Protein AF-A0A1Y2EL55-F1 (afdb_monomer)

pLDDT: mean 76.6, std 13.38, range [41.5, 90.12]

Radius of gyration: 23.43 Å; Cα contacts (8 Å, |Δi|>4): 248; chains: 1; bounding box: 43×70×85 Å

Organism: NCBI:txid1754190

Foldseek 3Di:
DDPPPPPPDDDDPDPDPLADPLLLVLLVVVVVDVVSCCVLPVPPPDDLQVNLSSLSNVLLNCLVVVPVVSNVVSLVVLLVSDALVCLQVLLVVLPDPCQCVRNPPSSVVSVVSSLLCLQPVLQVVLCVVVVHRCLVDCVDPSVVSNLVSLLSGDPVSSQDNLLAPSRDDPDLVSSQVSVQVSLVVNCVVPPCQPFARKDKDQQPPDDPGGRIGIDGDDHDPDPDDPPPPPDDDDDD

Secondary structure (DSSP, 8-state):
----------------TT--HHHHHHHHHHHH-THHHHHHH--TTS-HHHHHHHHHHHHHHHHHTT-HHHHHHHHHHHHHH--TTTHHHHHHHHTSTTHHHHSHHHHHHHHHHHHHIIIIIHHHHHHHHHTS-TTT-TTSHHHHHHHHHHHHS-HHHHHHHHT-TTS--S-HHHHHHHHHHHHHHHHHHS-HHHH--EEEEE-TTT-SS-SEEEEEPPPPP-S-------------

Nearest PDB structures (foldseek):
  4eba-assembly1_A  TM=3.134E-01  e=3.129E+00  Kluyveromyces lactis NRRL Y-1140
  3q0n-assembly1_A  TM=3.126E-01  e=7.502E+00  Homo sapiens
  8k8t-assembly1_C  TM=1.745E-01  e=2.576E+00  Homo sapiens

Structure (mmCIF, N/CA/C/O backbone):
data_AF-A0A1Y2EL55-F1
#
_entry.id   AF-A0A1Y2EL55-F1
#
loop_
_atom_site.group_PDB
_atom_site.id
_atom_site.type_symbol
_atom_site.label_atom_id
_atom_site.label_alt_id
_atom_site.label_comp_id
_atom_site.label_asym_id
_atom_site.label_entity_id
_atom_site.label_seq_id
_atom_site.pdbx_PDB_ins_code
_atom_site.Cartn_x
_atom_site.Cartn_y
_atom_site.Cartn_z
_atom_site.occupancy
_atom_site.B_iso_or_equiv
_atom_site.auth_seq_id
_atom_site.auth_comp_id
_atom_site.auth_asym_id
_atom_site.auth_atom_id
_atom_site.pdbx_PDB_model_num
ATOM 1 N N . MET A 1 1 ? 15.799 -4.228 -54.947 1.00 41.50 1 MET A N 1
ATOM 2 C CA . MET A 1 1 ? 16.533 -5.151 -54.055 1.00 41.50 1 MET A CA 1
ATOM 3 C C . MET A 1 1 ? 15.992 -4.922 -52.646 1.00 41.50 1 MET A C 1
ATOM 5 O O . MET A 1 1 ? 16.334 -3.924 -52.032 1.00 41.50 1 MET A O 1
ATOM 9 N N . ASN A 1 2 ? 15.028 -5.734 -52.197 1.00 45.91 2 ASN A N 1
ATOM 10 C CA . ASN A 1 2 ? 14.411 -5.578 -50.874 1.00 45.91 2 ASN A CA 1
ATOM 11 C C . ASN A 1 2 ? 15.340 -6.197 -49.827 1.00 45.91 2 ASN A C 1
ATOM 13 O O . ASN A 1 2 ? 15.325 -7.412 -49.637 1.00 45.91 2 ASN A O 1
ATOM 17 N N . LEU A 1 3 ? 16.163 -5.370 -49.180 1.00 50.59 3 LEU A N 1
ATOM 18 C CA . LEU A 1 3 ? 16.909 -5.758 -47.986 1.00 50.59 3 LEU A CA 1
ATOM 19 C C . LEU A 1 3 ? 15.898 -5.996 -46.857 1.00 50.59 3 LEU A C 1
ATOM 21 O O . LEU A 1 3 ? 15.548 -5.089 -46.107 1.00 50.59 3 LEU A O 1
ATOM 25 N N . ARG A 1 4 ? 15.373 -7.222 -46.765 1.00 55.72 4 ARG A N 1
ATOM 26 C CA . ARG A 1 4 ? 14.710 -7.700 -45.551 1.00 55.72 4 ARG A CA 1
ATOM 27 C C . ARG A 1 4 ? 15.809 -7.893 -44.513 1.00 55.72 4 ARG A C 1
ATOM 29 O O . ARG A 1 4 ? 16.436 -8.947 -44.471 1.00 55.72 4 ARG A O 1
ATOM 36 N N . TYR A 1 5 ? 16.088 -6.851 -43.737 1.00 63.75 5 TYR A N 1
ATOM 37 C CA . TYR A 1 5 ? 16.885 -6.999 -42.526 1.00 63.75 5 TYR A CA 1
ATOM 38 C C . TYR A 1 5 ? 16.212 -8.070 -41.655 1.00 63.75 5 TYR A C 1
ATOM 40 O O . TYR A 1 5 ? 14.984 -8.028 -41.511 1.00 63.75 5 TYR A O 1
ATOM 48 N N . PRO A 1 6 ? 16.955 -9.056 -41.125 1.00 63.12 6 PRO A N 1
ATOM 49 C CA . PRO A 1 6 ? 16.377 -9.993 -40.177 1.00 63.12 6 PRO A CA 1
ATOM 50 C C . PRO A 1 6 ? 15.871 -9.183 -38.984 1.00 63.12 6 PRO A C 1
ATOM 52 O O . PRO A 1 6 ? 16.608 -8.368 -38.425 1.00 63.12 6 PRO A O 1
ATOM 55 N N . VAL A 1 7 ? 14.598 -9.365 -38.636 1.00 67.25 7 VAL A N 1
ATOM 56 C CA . VAL A 1 7 ? 14.050 -8.803 -37.403 1.00 67.25 7 VAL A CA 1
ATOM 57 C C . VAL A 1 7 ? 14.831 -9.461 -36.268 1.00 67.25 7 VAL A C 1
ATOM 59 O O . VAL A 1 7 ? 14.785 -10.677 -36.097 1.00 67.25 7 VAL A O 1
ATOM 62 N N . LEU A 1 8 ? 15.656 -8.673 -35.579 1.00 70.69 8 LEU A N 1
ATOM 63 C CA . LEU A 1 8 ? 16.388 -9.128 -34.404 1.00 70.69 8 LEU A CA 1
ATOM 64 C C . LEU A 1 8 ? 15.397 -9.219 -33.247 1.00 70.69 8 LEU A C 1
ATOM 66 O O . LEU A 1 8 ? 15.130 -8.230 -32.567 1.00 70.69 8 LEU A O 1
ATOM 70 N N . ASP A 1 9 ? 14.854 -10.413 -33.046 1.00 73.31 9 ASP A N 1
ATOM 71 C CA . ASP A 1 9 ? 14.008 -10.707 -31.899 1.00 73.31 9 ASP A CA 1
ATOM 72 C C . ASP A 1 9 ? 14.892 -10.979 -30.678 1.00 73.31 9 ASP A C 1
ATOM 74 O O . ASP A 1 9 ? 15.641 -11.956 -30.622 1.00 73.31 9 ASP A O 1
ATOM 78 N N . ILE A 1 10 ? 14.818 -10.092 -29.685 1.00 73.75 10 ILE A N 1
ATOM 79 C CA . ILE A 1 10 ? 15.479 -10.268 -28.390 1.00 73.75 10 ILE A CA 1
ATOM 80 C C . ILE A 1 10 ? 14.428 -10.765 -27.403 1.00 73.75 10 ILE A C 1
ATOM 82 O O . ILE A 1 10 ? 13.525 -10.027 -27.012 1.00 73.75 10 ILE A O 1
ATOM 86 N N . VAL A 1 11 ? 14.553 -12.022 -26.981 1.00 74.75 11 VAL A N 1
ATOM 87 C CA . VAL A 1 11 ? 13.684 -12.605 -25.954 1.00 74.75 11 VAL A CA 1
ATOM 88 C C . VAL A 1 11 ? 14.308 -12.356 -24.585 1.00 74.75 11 VAL A C 1
ATOM 90 O O . VAL A 1 11 ? 15.359 -12.904 -24.259 1.00 74.75 11 VAL A O 1
ATOM 93 N N . LEU A 1 12 ? 13.654 -11.521 -23.778 1.00 71.00 12 LEU A N 1
ATOM 94 C CA . LEU A 1 12 ? 14.054 -11.264 -22.396 1.00 71.00 12 LEU A CA 1
ATOM 95 C C . LEU A 1 12 ? 13.307 -12.224 -21.456 1.00 71.00 12 LEU A C 1
ATOM 97 O O . LEU A 1 12 ? 12.074 -12.213 -21.448 1.00 71.00 12 LEU A O 1
ATOM 101 N N . PRO A 1 13 ? 14.006 -13.035 -20.640 1.00 71.19 13 PRO A N 1
ATOM 102 C CA . PRO A 1 13 ? 13.365 -13.858 -19.622 1.00 71.19 13 PRO A CA 1
ATOM 103 C C . PRO A 1 13 ? 12.904 -12.968 -18.460 1.00 71.19 13 PRO A C 1
ATOM 105 O O . PRO A 1 13 ? 13.653 -12.673 -17.528 1.00 71.19 13 PRO A O 1
ATOM 108 N N . ILE A 1 14 ? 11.660 -12.503 -18.541 1.00 74.38 14 ILE A N 1
ATOM 109 C CA . ILE A 1 14 ? 11.037 -11.656 -17.525 1.00 74.38 14 ILE A CA 1
ATOM 110 C C . ILE A 1 14 ? 10.376 -12.556 -16.476 1.00 74.38 14 ILE A C 1
ATOM 112 O O . ILE A 1 14 ? 9.344 -13.169 -16.727 1.00 74.38 14 ILE A O 1
ATOM 116 N N . ASN A 1 15 ? 10.970 -12.617 -15.282 1.00 70.56 15 ASN A N 1
ATOM 117 C CA . ASN A 1 15 ? 10.443 -13.386 -14.143 1.00 70.56 15 ASN A CA 1
ATOM 118 C C . ASN A 1 15 ? 9.547 -12.552 -13.207 1.00 70.56 15 ASN A C 1
ATOM 120 O O . ASN A 1 15 ? 9.029 -13.065 -12.210 1.00 70.56 15 ASN A O 1
ATOM 124 N N . ASP A 1 16 ? 9.415 -11.253 -13.475 1.00 75.88 16 ASP A N 1
ATOM 125 C CA . ASP A 1 16 ? 8.682 -10.318 -12.630 1.00 75.88 16 ASP A CA 1
ATOM 126 C C . ASP A 1 16 ? 7.377 -9.886 -13.300 1.00 75.88 16 ASP A C 1
ATOM 128 O O . ASP A 1 16 ? 7.378 -9.331 -14.397 1.00 75.88 16 ASP A O 1
ATOM 132 N N . MET A 1 17 ? 6.260 -10.126 -12.611 1.00 76.75 17 MET A N 1
ATOM 133 C CA . MET A 1 17 ? 4.912 -9.802 -13.082 1.00 76.75 17 MET A CA 1
ATOM 134 C C . MET A 1 17 ? 4.703 -8.291 -13.245 1.00 76.75 17 MET A C 1
ATOM 136 O O . MET A 1 17 ? 3.834 -7.866 -14.001 1.00 76.75 17 MET A O 1
ATOM 140 N N . ASN A 1 18 ? 5.497 -7.471 -12.552 1.00 80.56 18 ASN A N 1
ATOM 141 C CA . ASN A 1 18 ? 5.356 -6.018 -12.604 1.00 80.56 18 ASN A CA 1
ATOM 142 C C . ASN A 1 18 ? 6.064 -5.391 -13.817 1.00 80.56 18 ASN A C 1
ATOM 144 O O . ASN A 1 18 ? 5.835 -4.218 -14.119 1.00 80.56 18 ASN A O 1
ATOM 148 N N . ILE A 1 19 ? 6.916 -6.131 -14.532 1.00 83.56 19 ILE A N 1
ATOM 149 C CA . ILE A 1 19 ? 7.599 -5.608 -15.720 1.00 83.56 19 ILE A CA 1
ATOM 150 C C . ILE A 1 19 ? 6.611 -5.610 -16.889 1.00 83.56 19 ILE A C 1
ATOM 152 O O . ILE A 1 19 ? 6.157 -6.653 -17.350 1.00 83.56 19 ILE A O 1
ATOM 156 N N . THR A 1 20 ? 6.287 -4.418 -17.384 1.00 85.50 20 THR A N 1
ATOM 157 C CA . THR A 1 20 ? 5.402 -4.222 -18.535 1.00 85.50 20 THR A CA 1
ATOM 158 C C . THR A 1 20 ? 6.195 -3.660 -19.705 1.00 85.50 20 THR A C 1
ATOM 160 O O . THR A 1 20 ? 7.205 -2.982 -19.514 1.00 85.50 20 THR A O 1
ATOM 163 N N . ALA A 1 21 ? 5.704 -3.873 -20.928 1.00 82.88 21 ALA A N 1
ATOM 164 C CA . ALA A 1 21 ? 6.324 -3.311 -22.128 1.00 82.88 21 ALA A CA 1
ATOM 165 C C . ALA A 1 21 ? 6.460 -1.779 -22.045 1.00 82.88 21 ALA A C 1
ATOM 167 O O . ALA A 1 21 ? 7.487 -1.226 -22.435 1.00 82.88 21 ALA A O 1
ATOM 168 N N . LYS A 1 22 ? 5.462 -1.092 -21.467 1.00 82.88 22 LYS A N 1
ATOM 169 C CA . LYS A 1 22 ? 5.493 0.365 -21.288 1.00 82.88 22 LYS A CA 1
ATOM 170 C C . LYS A 1 22 ? 6.583 0.781 -20.296 1.00 82.88 22 LYS A C 1
ATOM 172 O O . LYS A 1 22 ? 7.404 1.629 -20.636 1.00 82.88 22 LYS A O 1
ATOM 177 N N . GLY A 1 23 ? 6.649 0.147 -19.123 1.00 82.25 23 GLY A N 1
ATOM 178 C CA . GLY A 1 23 ? 7.695 0.412 -18.126 1.00 82.25 23 GLY A CA 1
ATOM 179 C C . GLY A 1 23 ? 9.105 0.153 -18.662 1.00 82.25 23 GLY A C 1
ATOM 180 O O . GLY A 1 23 ? 9.997 0.983 -18.482 1.00 82.25 23 GLY A O 1
ATOM 181 N N . LEU A 1 24 ? 9.282 -0.938 -19.412 1.00 86.31 24 LEU A N 1
ATOM 182 C CA . LEU A 1 24 ? 10.558 -1.283 -20.035 1.00 86.31 24 LEU A CA 1
ATOM 183 C C . LEU A 1 24 ? 10.954 -0.278 -21.120 1.00 86.31 24 LEU A C 1
ATOM 185 O O . LEU A 1 24 ? 12.105 0.145 -21.166 1.00 86.31 24 LEU A O 1
ATOM 189 N N . SER A 1 25 ? 10.008 0.150 -21.959 1.00 84.56 25 SER A N 1
ATOM 190 C CA . SER A 1 25 ? 10.275 1.140 -23.008 1.00 84.56 25 SER A CA 1
ATOM 191 C C . SER A 1 25 ? 10.733 2.485 -22.434 1.00 84.56 25 SER A C 1
ATOM 193 O O . SER A 1 25 ? 11.651 3.102 -22.969 1.00 84.56 25 SER A O 1
ATOM 195 N N . ILE A 1 26 ? 10.164 2.901 -21.296 1.00 83.19 26 ILE A N 1
ATOM 196 C CA . ILE A 1 26 ? 10.566 4.115 -20.575 1.00 83.19 26 ILE A CA 1
ATOM 197 C C . ILE A 1 26 ? 11.970 3.946 -19.989 1.00 83.19 26 ILE A C 1
ATOM 199 O O . ILE A 1 26 ? 12.800 4.844 -20.125 1.00 83.19 26 ILE A O 1
ATOM 203 N N . ALA A 1 27 ? 12.254 2.797 -19.371 1.00 85.19 27 ALA A N 1
ATOM 204 C CA . ALA A 1 27 ? 13.559 2.529 -18.776 1.00 85.19 27 ALA A CA 1
ATOM 205 C C . ALA A 1 27 ? 14.675 2.432 -19.831 1.00 85.19 27 ALA A C 1
ATOM 207 O O . ALA A 1 27 ? 15.754 2.984 -19.635 1.00 85.19 27 ALA A O 1
ATOM 208 N N . LEU A 1 28 ? 14.406 1.819 -20.987 1.00 85.38 28 LEU A N 1
ATOM 209 C CA . LEU A 1 28 ? 15.325 1.832 -22.127 1.00 85.38 28 LEU A CA 1
ATOM 210 C C . LEU A 1 28 ? 15.459 3.240 -22.712 1.00 85.38 28 LEU A C 1
ATOM 212 O O . LEU A 1 28 ? 16.568 3.684 -22.982 1.00 85.38 28 LEU A O 1
ATOM 216 N N . GLY A 1 29 ? 14.358 3.983 -22.847 1.00 83.00 29 GLY A N 1
ATOM 217 C CA . GLY A 1 29 ? 14.380 5.372 -23.306 1.00 83.00 29 GLY A CA 1
ATOM 218 C C . GLY A 1 29 ? 15.253 6.282 -22.437 1.00 83.00 29 GLY A C 1
ATOM 219 O O . GLY A 1 29 ? 15.892 7.184 -22.977 1.00 83.00 29 GLY A O 1
ATOM 220 N N . HIS A 1 30 ? 15.335 6.005 -21.128 1.00 84.12 30 HIS A N 1
ATOM 221 C CA . HIS A 1 30 ? 16.226 6.692 -20.187 1.00 84.12 30 HIS A CA 1
ATOM 222 C C . HIS A 1 30 ? 17.715 6.518 -20.527 1.00 84.12 30 HIS A C 1
ATOM 224 O O . HIS A 1 30 ? 18.491 7.451 -20.354 1.00 84.12 30 HIS A O 1
ATOM 230 N N . LEU A 1 31 ? 18.118 5.350 -21.045 1.00 82.25 31 LEU A N 1
ATOM 231 C CA . LEU A 1 31 ? 19.509 5.083 -21.440 1.00 82.25 31 LEU A CA 1
ATOM 232 C C . LEU A 1 31 ? 19.951 5.927 -22.635 1.00 82.25 31 LEU A C 1
ATOM 234 O O . LEU A 1 31 ? 21.113 6.312 -22.731 1.0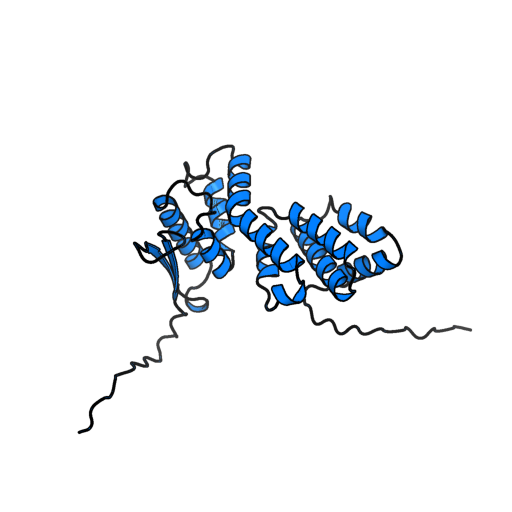0 82.25 31 LEU A O 1
ATOM 238 N N . TYR A 1 32 ? 19.026 6.196 -23.556 1.00 81.38 32 TYR A N 1
ATOM 239 C CA . TYR A 1 32 ? 19.315 6.930 -24.786 1.00 81.38 32 TYR A CA 1
ATOM 240 C C . TYR A 1 32 ? 19.014 8.430 -24.675 1.00 81.38 32 TYR A C 1
ATOM 242 O O . TYR A 1 32 ? 19.467 9.206 -25.514 1.00 81.38 32 TYR A O 1
ATOM 250 N N . SER A 1 33 ? 18.233 8.859 -23.676 1.00 77.12 33 SER A N 1
ATOM 251 C CA . SER A 1 33 ? 17.817 10.255 -23.507 1.00 77.12 33 SER A CA 1
ATOM 252 C C . SER A 1 33 ? 17.192 10.523 -22.133 1.00 77.12 33 SER A C 1
ATOM 254 O O . SER A 1 33 ? 16.625 9.634 -21.505 1.00 77.12 33 SER A O 1
ATOM 256 N N . SER A 1 34 ? 17.123 11.787 -21.713 1.00 68.12 34 SER A N 1
ATOM 257 C CA . SER A 1 34 ? 16.391 12.187 -20.498 1.00 68.12 34 SER A CA 1
ATOM 258 C C . SER A 1 34 ? 14.855 12.061 -20.606 1.00 68.12 34 SER A C 1
ATOM 260 O O . SER A 1 34 ? 14.150 12.508 -19.701 1.00 68.12 34 SER A O 1
ATOM 262 N N . TYR A 1 35 ? 14.321 11.449 -21.674 1.00 60.88 35 TYR A N 1
ATOM 263 C CA . TYR A 1 35 ? 12.894 11.351 -22.022 1.00 60.88 35 TYR A CA 1
ATOM 264 C C . TYR A 1 35 ? 12.025 10.679 -20.950 1.00 60.88 35 TYR A C 1
ATOM 266 O O . TYR A 1 35 ? 10.861 11.048 -20.775 1.00 60.88 35 TYR A O 1
ATOM 274 N N . ALA A 1 36 ? 12.594 9.747 -20.181 1.00 59.47 36 ALA A N 1
ATOM 275 C CA . ALA A 1 36 ? 11.883 9.084 -19.091 1.00 59.47 36 ALA A CA 1
ATOM 276 C C . ALA A 1 36 ? 11.345 10.077 -18.048 1.00 59.47 36 ALA A C 1
ATOM 278 O O . ALA A 1 36 ? 10.237 9.898 -17.560 1.00 59.47 36 ALA A O 1
ATOM 279 N N . HIS A 1 37 ? 12.065 11.167 -17.768 1.00 59.97 37 HIS A N 1
ATOM 280 C CA . HIS A 1 37 ? 11.628 12.163 -16.788 1.00 59.97 37 HIS A CA 1
ATOM 281 C C . HIS A 1 37 ? 10.339 12.859 -17.224 1.00 59.97 37 HIS A C 1
ATOM 283 O O . HIS A 1 37 ? 9.412 12.976 -16.437 1.00 59.97 37 HIS A O 1
ATOM 289 N N . HIS A 1 38 ? 10.231 13.267 -18.489 1.00 56.38 38 HIS A N 1
ATOM 290 C CA . HIS A 1 38 ? 9.052 13.986 -18.970 1.00 56.38 38 HIS A CA 1
ATOM 291 C C . HIS A 1 38 ? 7.818 13.076 -19.054 1.00 56.38 38 HIS A C 1
ATOM 293 O O . HIS A 1 38 ? 6.718 13.511 -18.741 1.00 56.38 38 HIS A O 1
ATOM 299 N N . HIS A 1 39 ? 7.979 11.800 -19.422 1.00 58.91 39 HIS A N 1
ATOM 300 C CA . HIS A 1 39 ? 6.849 10.865 -19.490 1.00 58.91 39 HIS A CA 1
ATOM 301 C C . HIS A 1 39 ? 6.420 10.322 -18.118 1.00 58.91 39 HIS A C 1
ATOM 303 O O . HIS A 1 39 ? 5.267 9.940 -17.965 1.00 58.91 39 HIS A O 1
ATOM 309 N N . LEU A 1 40 ? 7.322 10.284 -17.130 1.00 58.44 40 LEU A N 1
ATOM 310 C CA . LEU A 1 40 ? 7.001 9.909 -15.746 1.00 58.44 40 LEU A CA 1
ATOM 311 C C . LEU A 1 40 ? 6.411 11.071 -14.941 1.00 58.44 40 LEU A C 1
ATOM 313 O O . LEU A 1 40 ? 5.613 10.833 -14.043 1.00 58.44 40 LEU A O 1
ATOM 317 N N . LEU A 1 41 ? 6.801 12.311 -15.251 1.00 58.72 41 LEU A N 1
ATOM 318 C CA . LEU A 1 41 ? 6.346 13.507 -14.538 1.00 58.72 41 LEU A CA 1
ATOM 319 C C . LEU A 1 41 ? 5.070 14.114 -15.134 1.00 58.72 41 LEU A C 1
ATOM 321 O O . LEU A 1 41 ? 4.262 14.652 -14.390 1.00 58.72 41 LEU A O 1
ATOM 325 N N . ASN A 1 42 ? 4.856 14.022 -16.450 1.00 56.03 42 ASN A N 1
ATOM 326 C CA . ASN A 1 42 ? 3.762 14.727 -17.134 1.00 56.03 42 ASN A CA 1
ATOM 327 C C . ASN A 1 42 ? 2.454 13.914 -17.213 1.00 56.03 42 ASN A C 1
ATOM 329 O O . ASN A 1 42 ? 1.646 14.062 -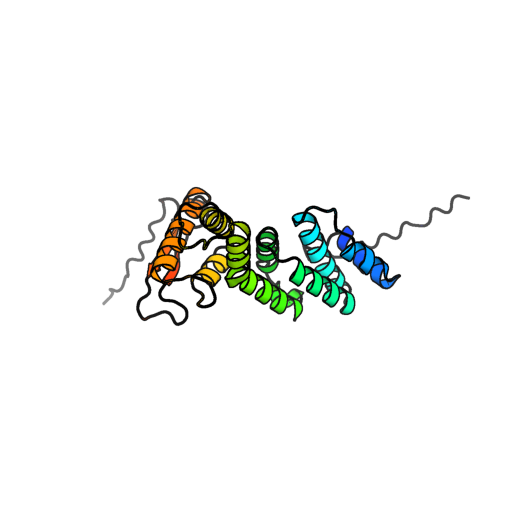18.131 1.00 56.03 42 ASN A O 1
ATOM 333 N N . VAL A 1 43 ? 2.246 13.005 -16.262 1.00 56.22 43 VAL A N 1
ATOM 334 C CA . VAL A 1 43 ? 1.065 12.138 -16.193 1.00 56.22 43 VAL A CA 1
ATOM 335 C C . VAL A 1 43 ? -0.049 12.822 -15.390 1.00 56.22 43 VAL A C 1
ATOM 337 O O . VAL A 1 43 ? -0.676 12.230 -14.521 1.00 56.22 43 VAL A O 1
ATOM 340 N N . GLU A 1 44 ? -0.315 14.096 -15.670 1.00 51.19 44 GLU A N 1
ATOM 341 C CA . GLU A 1 44 ? -1.373 14.855 -14.983 1.00 51.19 44 GLU A CA 1
ATOM 342 C C . GLU A 1 44 ? -2.793 14.430 -15.422 1.00 51.19 44 GLU A C 1
ATOM 344 O O . GLU A 1 44 ? -3.769 14.768 -14.761 1.00 51.19 44 GLU A O 1
ATOM 349 N N . ASN A 1 45 ? -2.923 13.632 -16.495 1.00 51.34 45 ASN A N 1
ATOM 350 C CA . ASN A 1 45 ? -4.208 13.267 -17.119 1.00 51.34 45 ASN A CA 1
ATOM 351 C C . ASN A 1 45 ? -4.548 11.763 -17.108 1.00 51.34 45 ASN A C 1
ATOM 353 O O . ASN A 1 45 ? -5.496 11.349 -17.775 1.00 51.34 45 ASN A O 1
ATOM 357 N N . VAL A 1 46 ? -3.785 10.919 -16.408 1.00 60.22 46 VAL A N 1
ATOM 358 C CA . VAL A 1 46 ? -4.051 9.469 -16.356 1.00 60.22 46 VAL A CA 1
ATOM 359 C C . VAL A 1 46 ? -4.689 9.110 -15.021 1.00 60.22 46 VAL A C 1
ATOM 361 O O . VAL A 1 46 ? -4.317 9.641 -13.976 1.00 60.22 46 VAL A O 1
ATOM 364 N N . ASN A 1 47 ? -5.652 8.188 -15.060 1.00 70.81 47 ASN A N 1
ATOM 365 C CA . ASN A 1 47 ? -6.306 7.635 -13.879 1.00 70.81 47 ASN A CA 1
ATOM 366 C C . ASN A 1 47 ? -5.270 7.267 -12.800 1.00 70.81 47 ASN A C 1
ATOM 368 O O . ASN A 1 47 ? -4.261 6.622 -13.091 1.00 70.81 47 ASN A O 1
ATOM 372 N N . SER A 1 48 ? -5.537 7.628 -11.541 1.00 72.88 48 SER A N 1
ATOM 373 C CA . SER A 1 48 ? -4.600 7.438 -10.416 1.00 72.88 48 SER A CA 1
ATOM 374 C C . SER A 1 48 ? -4.079 5.990 -10.289 1.00 72.88 48 SER A C 1
ATOM 376 O O . SER A 1 48 ? -2.908 5.771 -9.980 1.00 72.88 48 SER A O 1
ATOM 378 N N . ALA A 1 49 ? -4.920 5.001 -10.616 1.00 75.38 49 ALA A N 1
ATOM 379 C CA . ALA A 1 49 ? -4.572 3.576 -10.614 1.00 75.38 49 ALA A CA 1
ATOM 380 C C . ALA A 1 49 ? -3.653 3.156 -11.781 1.00 75.38 49 ALA A C 1
ATOM 382 O O . ALA A 1 49 ? -2.738 2.350 -11.620 1.00 75.38 49 ALA A O 1
ATOM 383 N N . GLU A 1 50 ? -3.850 3.718 -12.974 1.00 80.38 50 GLU A N 1
ATOM 384 C CA . GLU A 1 50 ? -2.971 3.454 -14.119 1.00 80.38 50 GLU A CA 1
ATOM 385 C C . GLU A 1 50 ? -1.596 4.094 -13.910 1.00 80.38 50 GLU A C 1
ATOM 387 O O . GLU A 1 50 ? -0.567 3.507 -14.256 1.00 80.38 50 GLU A O 1
ATOM 392 N N . HIS A 1 51 ? -1.567 5.272 -13.282 1.00 81.50 51 HIS A N 1
ATOM 393 C CA . HIS A 1 51 ? -0.325 5.933 -12.910 1.00 81.50 51 HIS A CA 1
ATOM 394 C C . HIS A 1 51 ? 0.456 5.121 -11.871 1.00 81.50 51 HIS A C 1
ATOM 396 O O . HIS A 1 51 ? 1.648 4.868 -12.056 1.00 81.50 51 HIS A O 1
ATOM 402 N N . SER A 1 52 ? -0.215 4.625 -10.824 1.00 82.25 52 SER A N 1
ATOM 403 C CA . SER A 1 52 ? 0.427 3.772 -9.820 1.00 82.25 52 SER A CA 1
ATOM 404 C C . SER A 1 52 ? 0.988 2.487 -10.451 1.00 82.25 52 SER A C 1
ATOM 406 O O . SER A 1 52 ? 2.078 2.041 -10.087 1.00 82.25 52 SER A O 1
ATOM 408 N N . ALA A 1 53 ? 0.288 1.881 -11.418 1.00 83.81 53 ALA A N 1
ATOM 409 C CA . ALA A 1 53 ? 0.757 0.693 -12.140 1.00 83.81 53 ALA A CA 1
ATOM 410 C C . ALA A 1 53 ? 1.991 0.989 -13.006 1.00 83.81 53 ALA A C 1
ATOM 412 O O . ALA A 1 53 ? 2.951 0.214 -13.010 1.00 83.81 53 ALA A O 1
ATOM 413 N N . LEU A 1 54 ? 2.000 2.137 -13.689 1.00 84.62 54 LEU A N 1
ATOM 414 C CA . LEU A 1 54 ? 3.139 2.583 -14.485 1.00 84.62 54 LEU A CA 1
ATOM 415 C C . LEU A 1 54 ? 4.383 2.797 -13.617 1.00 84.62 54 LEU A C 1
ATOM 417 O O . LEU A 1 54 ? 5.445 2.284 -13.958 1.00 84.62 54 LEU A O 1
ATOM 421 N N . LEU A 1 55 ? 4.248 3.492 -12.483 1.00 85.56 55 LEU A N 1
ATOM 422 C CA . LEU A 1 55 ? 5.355 3.747 -11.556 1.00 85.56 55 LEU A CA 1
ATOM 423 C C . LEU A 1 55 ? 5.966 2.449 -11.017 1.00 85.56 55 LEU A C 1
ATOM 425 O O . LEU A 1 55 ? 7.185 2.277 -11.051 1.00 85.56 55 LEU A O 1
ATOM 429 N N . ARG A 1 56 ? 5.120 1.502 -10.588 1.00 86.94 56 ARG A N 1
ATOM 430 C CA . ARG A 1 56 ? 5.548 0.162 -10.147 1.00 86.94 56 ARG A CA 1
ATOM 431 C C . ARG A 1 56 ? 6.306 -0.570 -11.252 1.00 86.94 56 ARG A C 1
ATOM 433 O O . ARG A 1 56 ? 7.357 -1.160 -11.009 1.00 86.94 56 ARG A O 1
ATOM 440 N N . SER A 1 57 ? 5.802 -0.488 -12.480 1.00 87.69 57 SER A N 1
ATOM 441 C CA . SER A 1 57 ? 6.423 -1.147 -13.623 1.00 87.69 57 SER A CA 1
ATOM 442 C C . SER A 1 57 ? 7.762 -0.541 -14.029 1.00 87.69 57 SER A C 1
ATOM 444 O O . SER A 1 57 ? 8.694 -1.261 -14.394 1.00 87.69 57 SER A O 1
ATOM 446 N N . VAL A 1 58 ? 7.875 0.781 -13.943 1.00 88.38 58 VAL A N 1
ATOM 447 C CA . VAL A 1 58 ? 9.110 1.513 -14.222 1.00 88.38 58 VAL A CA 1
ATOM 448 C C . VAL A 1 58 ? 10.152 1.201 -13.161 1.00 88.38 58 VAL A C 1
ATOM 450 O O . VAL A 1 58 ? 11.284 0.915 -13.528 1.00 88.38 58 VAL A O 1
ATOM 453 N N . LEU A 1 59 ? 9.776 1.164 -11.879 1.00 87.88 59 LEU A N 1
ATOM 454 C CA . LEU A 1 59 ? 10.677 0.748 -10.803 1.00 87.88 59 LEU A CA 1
ATOM 455 C C . LEU A 1 59 ? 11.214 -0.670 -11.051 1.00 87.88 59 LEU A C 1
ATOM 457 O O . LEU A 1 59 ? 12.421 -0.892 -10.979 1.00 87.88 59 LEU A O 1
ATOM 461 N N . ALA A 1 60 ? 10.338 -1.614 -11.412 1.00 87.38 60 ALA A N 1
ATOM 462 C CA . ALA A 1 60 ? 10.745 -2.987 -11.693 1.00 87.38 60 ALA A CA 1
ATOM 463 C C . ALA A 1 60 ? 11.672 -3.096 -12.912 1.00 87.38 60 ALA A C 1
ATOM 465 O O . ALA A 1 60 ? 12.694 -3.781 -12.869 1.00 87.38 60 ALA A O 1
ATOM 466 N N . SER A 1 61 ? 11.352 -2.367 -13.981 1.00 86.94 61 SER A N 1
ATOM 467 C CA . SER A 1 61 ? 12.153 -2.344 -15.208 1.00 86.94 61 SER A CA 1
ATOM 468 C C . SER A 1 61 ? 13.506 -1.655 -14.997 1.00 86.94 61 SER A C 1
ATOM 470 O O . SER A 1 61 ? 14.527 -2.133 -15.486 1.00 86.94 61 SER A O 1
ATOM 472 N N . ALA A 1 62 ? 13.537 -0.562 -14.232 1.00 87.94 62 ALA A N 1
ATOM 473 C CA . ALA A 1 62 ? 14.757 0.152 -13.873 1.00 87.94 62 ALA A CA 1
ATOM 474 C C . ALA A 1 62 ? 15.672 -0.711 -12.998 1.00 87.94 62 ALA A C 1
ATOM 476 O O . ALA A 1 62 ? 16.880 -0.755 -13.234 1.00 87.94 62 ALA A O 1
ATOM 477 N N . HIS A 1 63 ? 15.101 -1.452 -12.043 1.00 87.88 63 HIS A N 1
ATOM 478 C CA . HIS A 1 63 ? 15.866 -2.383 -11.223 1.00 87.88 63 HIS A CA 1
ATOM 479 C C . HIS A 1 63 ? 16.436 -3.536 -12.061 1.00 87.88 63 HIS A C 1
ATOM 481 O O . HIS A 1 63 ? 17.617 -3.863 -11.933 1.00 87.88 63 HIS A O 1
ATOM 487 N N . PHE A 1 64 ? 15.637 -4.099 -12.975 1.00 87.06 64 PHE A N 1
ATOM 488 C CA . PHE A 1 64 ? 16.077 -5.150 -13.897 1.00 87.06 64 PHE A CA 1
ATOM 489 C C . PHE A 1 64 ? 17.255 -4.704 -14.776 1.00 87.06 64 PHE A C 1
ATOM 491 O O . PHE A 1 64 ? 18.226 -5.442 -14.927 1.00 87.06 64 PHE A O 1
ATOM 498 N N . LEU A 1 65 ? 17.206 -3.475 -15.299 1.00 86.75 65 LEU A N 1
ATOM 499 C CA . LEU A 1 65 ? 18.279 -2.879 -16.102 1.00 86.75 65 LEU A CA 1
ATOM 500 C C . LEU A 1 65 ? 19.438 -2.305 -15.265 1.00 86.75 65 LEU A C 1
ATOM 502 O O . LEU A 1 65 ? 20.394 -1.790 -15.839 1.00 86.75 65 LEU A O 1
ATOM 506 N N . ARG A 1 66 ? 19.371 -2.395 -13.927 1.00 88.25 66 ARG A N 1
ATOM 507 C CA . ARG A 1 66 ? 20.365 -1.860 -12.979 1.00 88.25 66 ARG A CA 1
ATOM 508 C C . ARG A 1 66 ? 20.612 -0.353 -13.138 1.00 88.25 66 ARG A C 1
ATOM 510 O O . ARG A 1 66 ? 21.752 0.099 -13.109 1.00 88.25 66 ARG A O 1
ATOM 517 N N . LEU A 1 67 ? 19.533 0.424 -13.258 1.00 87.38 67 LEU A N 1
ATOM 518 C CA . LEU A 1 67 ? 19.558 1.887 -13.379 1.00 87.38 67 LEU A CA 1
ATOM 519 C C . LEU A 1 67 ? 19.184 2.553 -12.042 1.00 87.38 67 LEU A C 1
ATOM 521 O O . LEU A 1 67 ? 17.995 2.786 -11.797 1.00 87.38 67 LEU A O 1
ATOM 525 N N . PRO A 1 68 ? 20.154 2.853 -11.155 1.00 86.38 68 PRO A N 1
ATOM 526 C CA . PRO A 1 68 ? 19.866 3.361 -9.812 1.00 86.38 68 PRO A CA 1
ATOM 527 C C . PRO A 1 68 ? 19.216 4.749 -9.828 1.00 86.38 68 PRO A C 1
ATOM 529 O O . PRO A 1 68 ? 18.306 5.000 -9.042 1.00 86.38 68 PRO A O 1
ATOM 532 N N . ASP A 1 69 ? 19.612 5.625 -10.753 1.00 86.56 69 ASP A N 1
ATOM 533 C CA . ASP A 1 69 ? 19.077 6.989 -10.848 1.00 86.56 69 ASP A CA 1
ATOM 534 C C . ASP A 1 69 ? 17.575 6.981 -11.149 1.00 86.56 69 ASP A C 1
ATOM 536 O O . ASP A 1 69 ? 16.780 7.628 -10.464 1.00 86.56 69 ASP A O 1
ATOM 540 N N . LEU A 1 70 ? 17.166 6.156 -12.116 1.00 84.56 70 LEU A N 1
ATOM 541 C CA . LEU A 1 70 ? 15.762 5.978 -12.464 1.00 84.56 70 LEU A CA 1
ATOM 542 C C . LEU A 1 70 ? 14.971 5.298 -11.338 1.00 84.56 70 LEU A C 1
ATOM 544 O O . LEU A 1 70 ? 13.820 5.668 -11.102 1.00 84.56 70 LEU A O 1
ATOM 548 N N . CYS A 1 71 ? 15.580 4.354 -10.610 1.00 87.12 71 CYS A N 1
ATOM 549 C CA . CYS A 1 71 ? 14.960 3.753 -9.425 1.00 87.12 71 CYS A CA 1
ATOM 550 C C . CYS A 1 71 ? 14.679 4.805 -8.344 1.00 87.12 71 CYS A C 1
ATOM 552 O O . CYS A 1 71 ? 13.574 4.837 -7.809 1.00 87.12 71 CYS A O 1
ATOM 554 N N . ASN A 1 72 ? 15.637 5.696 -8.066 1.00 87.31 72 ASN A N 1
ATOM 555 C CA . ASN A 1 72 ? 15.477 6.779 -7.091 1.00 87.31 72 ASN A CA 1
ATOM 556 C C . ASN A 1 72 ? 14.334 7.725 -7.476 1.00 87.31 72 ASN A C 1
ATOM 558 O O . ASN A 1 72 ? 13.493 8.068 -6.645 1.00 87.31 72 ASN A O 1
ATOM 562 N N . ILE A 1 73 ? 14.271 8.122 -8.748 1.00 85.06 73 ILE A N 1
ATOM 563 C CA . ILE A 1 73 ? 13.211 9.002 -9.251 1.00 85.06 73 ILE A CA 1
ATOM 564 C C . ILE A 1 73 ? 11.849 8.313 -9.150 1.00 85.06 73 ILE A C 1
ATOM 566 O O . ILE A 1 73 ? 10.904 8.898 -8.622 1.00 85.06 73 ILE A O 1
ATOM 570 N N . ALA A 1 74 ? 11.749 7.063 -9.610 1.00 85.00 74 ALA A N 1
ATOM 571 C CA . ALA A 1 74 ? 10.511 6.295 -9.535 1.00 85.00 74 ALA A CA 1
ATOM 572 C C . ALA A 1 74 ? 10.05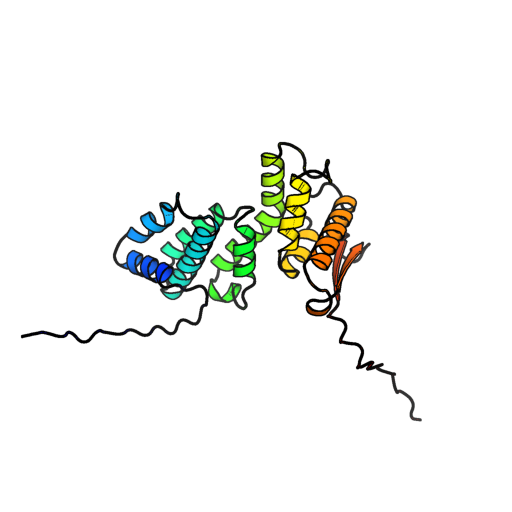4 6.108 -8.081 1.00 85.00 74 ALA A C 1
ATOM 574 O O . ALA A 1 74 ? 8.878 6.298 -7.785 1.00 85.00 74 ALA A O 1
ATOM 575 N N . ALA A 1 75 ? 10.977 5.812 -7.163 1.00 86.62 75 ALA A N 1
ATOM 576 C CA . ALA A 1 75 ? 10.682 5.680 -5.741 1.00 86.62 75 ALA A CA 1
ATOM 577 C C . ALA A 1 75 ? 10.157 6.994 -5.139 1.00 86.62 75 ALA A C 1
ATOM 579 O O . ALA A 1 75 ? 9.124 6.986 -4.473 1.00 86.62 75 ALA A O 1
ATOM 580 N N . ASN A 1 76 ? 10.786 8.132 -5.446 1.00 86.44 76 ASN A N 1
ATOM 581 C CA . ASN A 1 76 ? 10.321 9.446 -4.989 1.00 86.44 76 ASN A CA 1
ATOM 582 C C . ASN A 1 76 ? 8.912 9.780 -5.500 1.00 86.44 76 ASN A C 1
ATOM 584 O O . ASN A 1 76 ? 8.083 10.301 -4.753 1.00 86.44 76 ASN A O 1
ATOM 588 N N . LEU A 1 77 ? 8.613 9.443 -6.756 1.00 84.62 77 LEU A N 1
ATOM 589 C CA . LEU A 1 77 ? 7.273 9.622 -7.316 1.00 84.62 77 LEU A CA 1
ATOM 590 C C . LEU A 1 77 ? 6.246 8.690 -6.674 1.00 84.62 77 LEU A C 1
ATOM 592 O O . LEU A 1 77 ? 5.119 9.116 -6.425 1.00 84.62 77 LEU A O 1
ATOM 596 N N . ILE A 1 78 ? 6.632 7.454 -6.347 1.00 86.50 78 ILE A N 1
ATOM 597 C CA . ILE A 1 78 ? 5.787 6.529 -5.586 1.00 86.50 78 ILE A CA 1
ATOM 598 C C . ILE A 1 78 ? 5.464 7.131 -4.216 1.00 86.50 78 ILE A C 1
ATOM 600 O O . ILE A 1 78 ? 4.291 7.184 -3.857 1.00 86.50 78 ILE A O 1
ATOM 604 N N . TYR A 1 79 ? 6.452 7.659 -3.487 1.00 85.19 79 TYR A N 1
ATOM 605 C CA . TYR A 1 79 ? 6.222 8.262 -2.168 1.00 85.19 79 TYR A CA 1
ATOM 606 C C . TYR A 1 79 ? 5.213 9.413 -2.212 1.00 85.19 79 TYR A C 1
ATOM 608 O O . TYR A 1 79 ? 4.350 9.500 -1.343 1.00 85.19 79 TYR A O 1
ATOM 616 N N . ASN A 1 80 ? 5.276 10.248 -3.250 1.00 83.56 80 ASN A N 1
ATOM 617 C CA . ASN A 1 80 ? 4.349 11.365 -3.436 1.00 83.56 80 ASN A CA 1
ATOM 618 C C . ASN A 1 80 ? 2.958 10.925 -3.920 1.00 83.56 80 ASN A C 1
ATOM 620 O O . ASN A 1 80 ? 1.978 11.637 -3.721 1.00 83.56 80 ASN A O 1
ATOM 624 N N . ASN A 1 81 ? 2.859 9.768 -4.579 1.00 83.50 81 ASN A N 1
ATOM 625 C CA . ASN A 1 81 ? 1.608 9.264 -5.141 1.00 83.50 81 ASN A CA 1
ATOM 626 C C . ASN A 1 81 ? 0.802 8.390 -4.163 1.00 83.50 81 ASN A C 1
ATOM 628 O O . ASN A 1 81 ? -0.376 8.135 -4.426 1.00 83.50 81 ASN A O 1
ATOM 632 N N . ILE A 1 82 ? 1.398 7.928 -3.058 1.00 82.94 82 ILE A N 1
ATOM 633 C CA . ILE A 1 82 ? 0.705 7.135 -2.033 1.00 82.94 82 ILE A CA 1
ATOM 634 C C . ILE A 1 82 ? -0.370 8.005 -1.356 1.00 82.94 82 ILE A C 1
ATOM 636 O O . ILE A 1 82 ? -0.073 8.861 -0.527 1.00 82.94 82 ILE A O 1
ATOM 640 N N . ASN A 1 83 ? -1.628 7.750 -1.711 1.00 81.62 83 ASN A N 1
ATOM 641 C CA . ASN A 1 83 ? -2.827 8.404 -1.182 1.00 81.62 83 ASN A CA 1
ATOM 642 C C . ASN A 1 83 ? -3.899 7.351 -0.861 1.00 81.62 83 ASN A C 1
ATOM 644 O O . ASN A 1 83 ? -3.725 6.168 -1.170 1.00 81.62 83 ASN A O 1
ATOM 648 N N . ARG A 1 84 ? -5.045 7.760 -0.301 1.00 78.50 84 ARG A N 1
ATOM 649 C CA . ARG A 1 84 ? -6.143 6.826 0.025 1.00 78.50 84 ARG A CA 1
ATOM 650 C C . ARG A 1 84 ? -6.626 5.948 -1.142 1.00 78.50 84 ARG A C 1
ATOM 652 O O . ARG A 1 84 ? -7.073 4.834 -0.909 1.00 78.50 84 ARG A O 1
ATOM 659 N N . ASN A 1 85 ? -6.566 6.428 -2.384 1.00 80.31 85 ASN A N 1
ATOM 660 C CA . ASN A 1 85 ? -7.084 5.694 -3.542 1.00 80.31 85 ASN A CA 1
ATOM 661 C C . ASN A 1 85 ? -6.049 4.696 -4.086 1.00 80.31 85 ASN A C 1
ATOM 663 O O . ASN A 1 85 ? -6.418 3.665 -4.633 1.00 80.31 85 ASN A O 1
ATOM 667 N N . THR A 1 86 ? -4.757 5.004 -3.952 1.00 83.81 86 THR A N 1
ATOM 668 C CA . THR A 1 86 ? -3.650 4.203 -4.499 1.00 83.81 86 THR A CA 1
ATOM 669 C C . THR A 1 86 ? -3.012 3.283 -3.463 1.00 83.81 86 THR A C 1
ATOM 671 O O . THR A 1 86 ? -2.294 2.356 -3.827 1.00 83.81 86 THR A O 1
ATOM 674 N N . VAL A 1 87 ? -3.256 3.490 -2.165 1.00 85.62 87 VAL A N 1
ATOM 675 C CA . VAL A 1 87 ? -2.628 2.683 -1.107 1.00 85.62 87 VAL A CA 1
ATOM 676 C C . VAL A 1 87 ? -2.948 1.192 -1.247 1.00 85.62 87 VAL A C 1
ATOM 678 O O . VAL A 1 87 ? -2.061 0.371 -1.037 1.00 85.62 87 VAL A O 1
ATOM 681 N N . LEU A 1 88 ? -4.160 0.834 -1.688 1.00 85.31 88 LEU A N 1
ATOM 682 C CA . LEU A 1 88 ? -4.558 -0.560 -1.921 1.00 85.31 88 LEU A CA 1
ATOM 683 C C . LEU A 1 88 ? -3.686 -1.225 -2.995 1.00 85.31 88 LEU A C 1
ATOM 685 O O . LEU A 1 88 ? -3.151 -2.316 -2.786 1.00 85.31 88 LEU A O 1
ATOM 689 N N . ASP A 1 89 ? -3.466 -0.529 -4.108 1.00 85.44 89 ASP A N 1
ATOM 690 C CA . ASP A 1 89 ? -2.602 -0.974 -5.199 1.00 85.44 89 ASP A CA 1
ATOM 691 C C . ASP A 1 89 ? -1.162 -1.231 -4.733 1.00 85.44 89 ASP A C 1
ATOM 693 O O . ASP A 1 89 ? -0.535 -2.233 -5.103 1.00 85.44 89 ASP A O 1
ATOM 697 N N . TYR A 1 90 ? -0.630 -0.329 -3.905 1.00 85.69 90 TYR A N 1
ATOM 698 C CA . TYR A 1 90 ? 0.707 -0.470 -3.337 1.00 85.69 90 TYR A CA 1
ATOM 699 C C . TYR A 1 90 ? 0.768 -1.569 -2.270 1.00 85.69 90 TYR A C 1
ATOM 701 O O . TYR A 1 90 ? 1.754 -2.300 -2.214 1.00 85.69 90 TYR A O 1
ATOM 709 N N . CYS A 1 91 ? -0.289 -1.776 -1.480 1.00 85.12 91 CYS A N 1
ATOM 710 C CA . CYS A 1 91 ? -0.379 -2.908 -0.557 1.00 85.12 91 CYS A CA 1
ATOM 711 C C . CYS A 1 91 ? -0.322 -4.245 -1.300 1.00 85.12 91 CYS A C 1
ATOM 713 O O . CYS A 1 91 ? 0.403 -5.146 -0.876 1.00 85.12 91 CYS A O 1
ATOM 715 N N . HIS A 1 92 ? -1.034 -4.376 -2.423 1.00 84.12 92 HIS A N 1
ATOM 716 C CA . HIS A 1 92 ? -0.961 -5.575 -3.260 1.00 84.12 92 HIS A CA 1
ATOM 717 C C . HIS A 1 92 ? 0.434 -5.791 -3.843 1.00 84.12 92 HIS A C 1
ATOM 719 O O . HIS A 1 92 ? 0.915 -6.922 -3.869 1.00 84.12 92 HIS A O 1
ATOM 725 N N . PHE A 1 93 ? 1.094 -4.714 -4.265 1.00 82.88 93 PHE A N 1
ATOM 726 C CA . PHE A 1 93 ? 2.461 -4.758 -4.776 1.00 82.88 93 PHE A CA 1
ATOM 727 C C . PHE A 1 93 ? 3.463 -5.222 -3.710 1.00 82.88 93 PHE A C 1
ATOM 729 O O . PHE A 1 93 ? 4.258 -6.124 -3.957 1.00 82.88 93 PHE A O 1
ATOM 736 N N . VAL A 1 94 ? 3.371 -4.683 -2.495 1.00 84.50 94 VAL A N 1
ATOM 737 C CA . VAL A 1 94 ? 4.275 -5.030 -1.389 1.00 84.50 94 VAL A CA 1
ATOM 738 C C . VAL A 1 94 ? 3.995 -6.430 -0.825 1.00 84.50 94 VAL A C 1
ATOM 740 O O . VAL A 1 94 ? 4.898 -7.083 -0.308 1.00 84.50 94 VAL A O 1
ATOM 743 N N . ASN A 1 95 ? 2.760 -6.928 -0.943 1.00 83.06 95 ASN A N 1
ATOM 744 C CA . ASN A 1 95 ? 2.387 -8.274 -0.500 1.00 83.06 95 ASN A CA 1
ATOM 745 C C . ASN A 1 95 ? 2.898 -9.396 -1.429 1.00 83.06 95 ASN A C 1
ATOM 747 O O . ASN A 1 95 ? 2.652 -10.574 -1.168 1.00 83.06 95 ASN A O 1
ATOM 751 N N . GLN A 1 96 ? 3.582 -9.065 -2.526 1.00 80.88 96 GLN A N 1
ATOM 752 C CA . GLN A 1 96 ? 4.146 -10.069 -3.421 1.00 80.88 96 GLN A CA 1
ATOM 753 C C . GLN A 1 96 ? 5.296 -10.842 -2.745 1.00 80.88 96 GLN A C 1
ATOM 755 O O . GLN A 1 96 ? 6.116 -10.258 -2.026 1.00 80.88 96 GLN A O 1
ATOM 760 N N . PRO A 1 97 ? 5.405 -12.163 -2.983 1.00 70.56 97 PRO A N 1
ATOM 761 C CA . PRO A 1 97 ? 6.493 -12.955 -2.428 1.00 70.56 97 PRO A CA 1
ATOM 762 C C . PRO A 1 97 ? 7.837 -12.446 -2.963 1.00 70.56 97 PRO A C 1
ATOM 764 O O . PRO A 1 97 ? 7.979 -12.171 -4.153 1.00 70.56 97 PRO A O 1
ATOM 767 N N . ASN A 1 98 ? 8.840 -12.354 -2.085 1.00 71.88 98 ASN A N 1
ATOM 768 C CA . ASN A 1 98 ? 10.190 -11.860 -2.397 1.00 71.88 98 ASN A CA 1
ATOM 769 C C . ASN A 1 98 ? 10.282 -10.368 -2.766 1.00 71.88 98 ASN A C 1
ATOM 771 O O . ASN A 1 98 ? 11.298 -9.943 -3.302 1.00 71.88 98 ASN A O 1
ATOM 775 N N . PHE A 1 99 ? 9.276 -9.546 -2.450 1.00 75.44 99 PHE A N 1
ATOM 776 C CA . PHE A 1 99 ? 9.333 -8.098 -2.691 1.00 75.44 99 PHE A CA 1
ATOM 777 C C . PHE A 1 99 ? 10.575 -7.432 -2.068 1.00 75.44 99 PHE A C 1
ATOM 779 O O . PHE A 1 99 ? 11.282 -6.669 -2.725 1.00 75.44 99 PHE A O 1
ATOM 786 N N . ILE A 1 100 ? 10.883 -7.781 -0.815 1.00 72.62 100 ILE A N 1
ATOM 787 C CA . ILE A 1 100 ? 11.990 -7.177 -0.057 1.00 72.62 100 ILE A CA 1
ATOM 788 C C . ILE A 1 100 ? 13.356 -7.520 -0.665 1.00 72.62 100 ILE A C 1
ATOM 790 O O . ILE A 1 100 ? 14.261 -6.694 -0.687 1.00 72.62 100 ILE A O 1
ATOM 794 N N . THR A 1 101 ? 13.510 -8.741 -1.176 1.00 72.31 101 THR A N 1
ATOM 795 C CA . THR A 1 101 ? 14.767 -9.203 -1.776 1.00 72.31 101 THR A CA 1
ATOM 796 C C . THR A 1 101 ? 14.908 -8.804 -3.243 1.00 72.31 101 THR A C 1
ATOM 798 O O . THR A 1 101 ? 16.004 -8.892 -3.782 1.00 72.31 101 THR A O 1
ATOM 801 N N . ARG A 1 102 ? 13.819 -8.378 -3.898 1.00 76.00 102 ARG A N 1
ATOM 802 C CA . ARG A 1 102 ? 13.804 -8.002 -5.318 1.00 76.00 102 ARG A CA 1
ATOM 803 C C . ARG A 1 102 ? 14.129 -6.544 -5.591 1.00 76.00 102 ARG A C 1
ATOM 805 O O . ARG A 1 102 ? 14.580 -6.266 -6.687 1.00 76.00 102 ARG A O 1
ATOM 812 N N . TYR A 1 103 ? 13.864 -5.629 -4.660 1.00 77.19 103 TYR A N 1
ATOM 813 C CA . TYR A 1 103 ? 14.081 -4.190 -4.881 1.00 77.19 103 TYR A CA 1
ATOM 814 C C . TYR A 1 103 ? 15.007 -3.555 -3.833 1.00 77.19 103 TYR A C 1
ATOM 816 O O . TYR A 1 103 ? 15.007 -2.337 -3.668 1.00 77.19 103 TYR A O 1
ATOM 824 N N . ASP A 1 104 ? 15.786 -4.376 -3.122 1.00 79.88 104 ASP A N 1
ATOM 825 C CA . ASP A 1 104 ? 16.801 -3.961 -2.147 1.00 79.88 104 ASP A CA 1
ATOM 826 C C . ASP A 1 104 ? 16.282 -2.900 -1.150 1.00 79.88 104 ASP A C 1
ATOM 828 O O . ASP A 1 104 ? 15.250 -3.089 -0.504 1.00 79.88 104 AS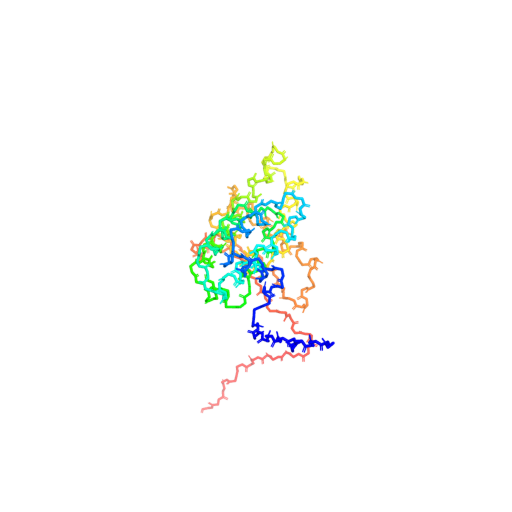P A O 1
ATOM 832 N N . GLU A 1 105 ? 16.983 -1.776 -0.997 1.00 82.31 105 GLU A N 1
ATOM 833 C CA . GLU A 1 105 ? 16.656 -0.697 -0.056 1.00 82.31 105 GLU A CA 1
ATOM 834 C C . GLU A 1 105 ? 15.329 0.010 -0.379 1.00 82.31 105 GLU A C 1
ATOM 836 O O . GLU A 1 105 ? 14.572 0.360 0.530 1.00 82.31 105 GLU A O 1
ATOM 841 N N . PHE A 1 106 ? 14.984 0.135 -1.665 1.00 81.50 106 PHE A N 1
ATOM 842 C CA . PHE A 1 106 ? 13.736 0.767 -2.106 1.00 81.50 106 PHE A CA 1
ATOM 843 C C . PHE A 1 106 ? 12.507 0.031 -1.582 1.00 81.50 106 PHE A C 1
ATOM 845 O O . PHE A 1 106 ? 11.507 0.658 -1.238 1.00 81.50 106 PHE A O 1
ATOM 852 N N . SER A 1 107 ? 12.591 -1.298 -1.473 1.00 81.88 107 SER A N 1
ATOM 853 C CA . SER A 1 107 ? 11.490 -2.115 -0.963 1.00 81.88 107 SER A CA 1
ATOM 854 C C . SER A 1 107 ? 11.102 -1.733 0.469 1.00 81.88 107 SER A C 1
ATOM 856 O O . SER A 1 107 ? 9.915 -1.621 0.775 1.00 81.88 107 SER A O 1
ATOM 858 N N . LYS A 1 108 ? 12.091 -1.482 1.335 1.00 84.81 108 LYS A N 1
ATOM 859 C CA . LYS A 1 108 ? 11.877 -1.124 2.742 1.00 84.81 108 LYS A CA 1
ATOM 860 C C . LYS A 1 108 ? 11.277 0.267 2.859 1.00 84.81 108 LYS A C 1
ATOM 862 O O . LYS A 1 108 ? 10.284 0.442 3.552 1.00 84.81 108 LYS A O 1
ATOM 867 N N . ASN A 1 109 ? 11.812 1.220 2.103 1.00 86.56 109 ASN A N 1
ATOM 868 C CA . ASN A 1 109 ? 11.316 2.591 2.121 1.00 86.56 109 ASN A CA 1
ATOM 869 C C . ASN A 1 109 ? 9.867 2.669 1.616 1.00 86.56 109 ASN A C 1
ATOM 871 O O . ASN A 1 109 ? 9.024 3.290 2.258 1.00 86.56 109 ASN A O 1
ATOM 875 N N . ILE A 1 110 ? 9.535 1.969 0.523 1.00 86.38 110 ILE A N 1
ATOM 876 C CA . ILE A 1 110 ? 8.150 1.879 0.028 1.00 86.38 110 ILE A CA 1
ATOM 877 C C . ILE A 1 110 ? 7.251 1.206 1.070 1.00 86.38 110 ILE A C 1
ATOM 879 O O . ILE A 1 110 ? 6.149 1.691 1.329 1.00 86.38 110 ILE A O 1
ATOM 883 N N . TYR A 1 111 ? 7.718 0.122 1.693 1.00 87.44 111 TYR A N 1
ATOM 884 C CA . TYR A 1 111 ? 6.986 -0.567 2.754 1.00 87.44 111 TYR A CA 1
ATOM 885 C C . TYR A 1 111 ? 6.651 0.378 3.919 1.00 87.44 111 TYR A C 1
ATOM 887 O O . TYR A 1 111 ? 5.497 0.446 4.350 1.00 87.44 111 TYR A O 1
ATOM 895 N N . ASP A 1 112 ? 7.639 1.128 4.403 1.00 87.75 112 ASP A N 1
ATOM 896 C CA . ASP A 1 112 ? 7.486 2.053 5.525 1.00 87.75 112 ASP A CA 1
ATOM 897 C C . ASP A 1 112 ? 6.581 3.237 5.164 1.00 87.75 112 ASP A C 1
ATOM 899 O O . ASP A 1 112 ? 5.740 3.639 5.971 1.00 87.75 112 ASP A O 1
ATOM 903 N N . CYS A 1 113 ? 6.667 3.747 3.932 1.00 85.56 113 CYS A N 1
ATOM 904 C CA . CYS A 1 113 ? 5.756 4.771 3.424 1.00 85.56 113 CYS A CA 1
ATOM 905 C C . CYS A 1 113 ? 4.304 4.277 3.367 1.00 85.56 113 CYS A C 1
ATOM 907 O O . CYS A 1 113 ? 3.406 4.993 3.812 1.00 85.56 113 CYS A O 1
ATOM 909 N N . VAL A 1 114 ? 4.058 3.058 2.872 1.00 87.94 114 VAL A N 1
ATOM 910 C CA . VAL A 1 114 ? 2.714 2.451 2.844 1.00 87.94 114 VAL A CA 1
ATOM 911 C C . VAL A 1 114 ? 2.185 2.260 4.265 1.00 87.94 114 VAL A C 1
ATOM 913 O O . VAL A 1 114 ? 1.051 2.639 4.558 1.00 87.94 114 VAL A O 1
ATOM 916 N N . TYR A 1 115 ? 3.015 1.743 5.172 1.00 88.25 115 TYR A N 1
ATOM 917 C CA . TYR A 1 115 ? 2.650 1.572 6.576 1.00 88.25 115 TYR A CA 1
ATOM 918 C C . TYR A 1 115 ? 2.308 2.909 7.251 1.00 88.25 115 TYR A C 1
ATOM 920 O O . TYR A 1 115 ? 1.255 3.039 7.873 1.00 88.25 115 TYR A O 1
ATOM 928 N N . ASN A 1 116 ? 3.152 3.929 7.090 1.00 89.19 116 ASN A N 1
ATOM 929 C CA . ASN A 1 116 ? 2.908 5.254 7.655 1.00 89.19 116 ASN A CA 1
ATOM 930 C C . ASN A 1 116 ? 1.669 5.922 7.035 1.00 89.19 116 ASN A C 1
ATOM 932 O O . ASN A 1 116 ? 0.912 6.595 7.739 1.00 89.19 116 ASN A O 1
ATOM 936 N N . CYS A 1 117 ? 1.422 5.698 5.740 1.00 86.62 117 CYS A N 1
ATOM 937 C CA . CYS A 1 117 ? 0.218 6.182 5.078 1.00 86.62 117 CYS A CA 1
ATOM 938 C C . CYS A 1 117 ? -1.044 5.576 5.705 1.00 86.62 117 CYS A C 1
ATOM 940 O O . CYS A 1 117 ? -1.933 6.323 6.114 1.00 86.62 117 CYS A O 1
ATOM 942 N N . LEU A 1 118 ? -1.091 4.250 5.871 1.00 86.56 118 LEU A N 1
ATOM 943 C CA . LEU A 1 118 ? -2.223 3.559 6.498 1.00 86.56 118 LEU A CA 1
ATOM 944 C C . LEU A 1 118 ? -2.432 3.981 7.958 1.00 86.56 118 LEU A C 1
ATOM 946 O O . LEU A 1 118 ? -3.568 4.181 8.381 1.00 86.56 118 LEU A O 1
ATOM 950 N N . CYS A 1 119 ? -1.351 4.147 8.724 1.00 86.62 119 CYS A N 1
ATOM 951 C CA . CYS A 1 119 ? -1.442 4.521 10.134 1.00 86.62 119 CYS A CA 1
ATOM 952 C C . CYS A 1 119 ? -1.883 5.978 10.347 1.00 86.62 119 CYS A C 1
ATOM 954 O O . CYS A 1 119 ? -2.606 6.264 11.304 1.00 86.62 119 CYS A O 1
ATOM 956 N N . LYS A 1 120 ? -1.419 6.908 9.497 1.00 86.88 120 LYS A N 1
ATOM 957 C CA . LYS A 1 120 ? -1.544 8.354 9.741 1.00 86.88 120 LYS A CA 1
ATOM 958 C C . LYS A 1 120 ? -2.193 9.120 8.597 1.00 86.88 120 LYS A C 1
ATOM 960 O O . LYS A 1 120 ? -3.112 9.896 8.847 1.00 86.88 120 LYS A O 1
ATOM 965 N N . ASN A 1 121 ? -1.715 8.948 7.366 1.00 85.00 121 ASN A N 1
ATOM 966 C CA . ASN A 1 121 ? -2.140 9.807 6.257 1.00 85.00 121 ASN A CA 1
ATOM 967 C C . ASN A 1 121 ? -3.593 9.553 5.857 1.00 85.00 121 ASN A C 1
ATOM 969 O O . ASN A 1 121 ? -4.320 10.518 5.675 1.00 85.00 121 ASN A O 1
ATOM 973 N N . VAL A 1 122 ? -4.055 8.298 5.813 1.00 84.69 122 VAL A N 1
ATOM 974 C CA . VAL A 1 122 ? -5.452 7.986 5.450 1.00 84.69 122 VAL A CA 1
ATOM 975 C C . VAL A 1 122 ? -6.438 8.642 6.423 1.00 84.69 122 VAL A C 1
ATOM 977 O O . VAL A 1 122 ? -7.425 9.239 5.999 1.00 84.69 122 VAL A O 1
ATOM 980 N N . VAL A 1 123 ? -6.149 8.585 7.727 1.00 84.44 123 VAL A N 1
ATOM 981 C CA . VAL A 1 123 ? -6.976 9.230 8.759 1.00 84.44 123 VAL A CA 1
ATOM 982 C C . VAL A 1 123 ? -6.970 10.750 8.580 1.00 84.44 123 VAL A C 1
ATOM 984 O O . VAL A 1 123 ? -8.031 11.366 8.582 1.00 84.44 123 VAL A O 1
ATOM 987 N N . LYS A 1 124 ? -5.797 11.357 8.358 1.00 84.50 124 LYS A N 1
ATOM 988 C CA . LYS A 1 124 ? -5.671 12.806 8.126 1.00 84.50 124 LYS A CA 1
ATOM 989 C C . LYS A 1 124 ? -6.412 13.268 6.870 1.00 84.50 124 LYS A C 1
ATOM 991 O O . LYS A 1 124 ? -7.203 14.199 6.959 1.00 84.50 124 LYS A O 1
ATOM 996 N N . GLU A 1 125 ? -6.226 12.585 5.741 1.00 83.69 125 GLU A N 1
ATOM 997 C CA . GLU A 1 125 ? -6.896 12.898 4.472 1.00 83.69 125 GLU A CA 1
ATOM 998 C C . GLU A 1 125 ? -8.425 12.846 4.609 1.00 83.69 125 GLU A C 1
ATOM 1000 O O . GLU A 1 125 ? -9.136 13.675 4.039 1.00 83.69 125 GLU A O 1
ATOM 1005 N N . LEU A 1 126 ? -8.957 11.876 5.362 1.00 81.81 126 LEU A N 1
ATOM 1006 C CA . LEU A 1 126 ? -10.398 11.759 5.593 1.00 81.81 126 LEU A CA 1
ATOM 1007 C C . LEU A 1 126 ? -10.926 12.825 6.559 1.00 81.81 126 LEU A C 1
ATOM 1009 O O . LEU A 1 126 ? -12.024 13.339 6.336 1.00 81.81 126 LEU A O 1
ATOM 1013 N N . THR A 1 127 ? -10.161 13.192 7.586 1.00 83.38 127 THR A N 1
ATOM 1014 C CA . THR A 1 127 ? -10.510 14.295 8.494 1.00 83.38 127 THR A CA 1
ATOM 1015 C C . THR A 1 127 ? -10.514 15.639 7.761 1.00 83.38 127 THR A C 1
ATOM 1017 O O . THR A 1 127 ? -11.446 16.426 7.918 1.00 83.38 127 THR A O 1
ATOM 1020 N N . GLU A 1 128 ? -9.524 15.893 6.902 1.00 83.81 128 GLU A N 1
ATOM 1021 C CA . GLU A 1 128 ? -9.430 17.121 6.101 1.00 83.81 128 GLU A CA 1
ATOM 1022 C C . GLU A 1 128 ? -10.561 17.230 5.073 1.00 83.81 128 GLU A C 1
ATOM 1024 O O . GLU A 1 128 ? -11.180 18.289 4.942 1.00 83.81 128 GLU A O 1
ATOM 1029 N N . LEU A 1 129 ? -10.884 16.131 4.381 1.00 83.12 129 LEU A N 1
ATOM 1030 C CA . LEU A 1 129 ? -11.948 16.112 3.375 1.00 83.12 129 LEU A CA 1
ATOM 1031 C C . LEU A 1 129 ? -13.328 16.390 3.987 1.00 83.12 129 LEU A C 1
ATOM 1033 O O . LEU A 1 129 ? -14.132 17.105 3.393 1.00 83.12 129 LEU A O 1
ATOM 1037 N N . ASN A 1 130 ? -13.606 15.818 5.159 1.00 79.88 130 ASN A N 1
ATOM 1038 C CA . ASN A 1 130 ? -14.900 15.969 5.825 1.00 79.88 130 ASN A CA 1
ATOM 1039 C C . ASN A 1 130 ? -14.955 17.192 6.756 1.00 79.88 130 ASN A C 1
ATOM 1041 O O . ASN A 1 130 ? -16.027 17.506 7.264 1.00 79.88 130 ASN A O 1
ATOM 1045 N N . ARG A 1 131 ? -13.824 17.888 6.973 1.00 78.88 131 ARG A N 1
ATOM 1046 C CA . ARG A 1 131 ? -13.664 19.019 7.913 1.00 78.88 131 ARG A CA 1
ATOM 1047 C C . ARG A 1 131 ? -14.159 18.723 9.335 1.00 78.88 131 ARG A C 1
ATOM 1049 O O . ARG A 1 131 ? -14.523 19.635 10.073 1.00 78.88 131 ARG A O 1
ATOM 1056 N N . GLN A 1 132 ? -14.168 17.452 9.714 1.00 79.62 132 GLN A N 1
ATOM 1057 C CA . GLN A 1 132 ? -14.672 16.968 10.989 1.00 79.62 132 GLN A CA 1
ATOM 1058 C C . GLN A 1 132 ? -13.850 15.758 11.419 1.00 79.62 132 GLN A C 1
ATOM 1060 O O . GLN A 1 132 ? -13.390 14.978 10.582 1.00 79.62 132 GLN A O 1
ATOM 1065 N N . ASP A 1 133 ? -13.675 15.609 12.730 1.00 80.81 133 ASP A N 1
ATOM 1066 C CA . ASP A 1 133 ? -13.043 14.431 13.307 1.00 80.81 133 ASP A CA 1
ATOM 1067 C C . ASP A 1 133 ? -13.893 13.183 13.023 1.00 80.81 133 ASP A C 1
ATOM 1069 O O . ASP A 1 133 ? -15.044 13.078 13.457 1.00 80.81 133 ASP A O 1
ATOM 1073 N N . ILE A 1 134 ? -13.308 12.238 12.285 1.00 83.75 134 ILE A N 1
ATOM 1074 C CA . ILE A 1 134 ? -13.962 10.995 11.866 1.00 83.75 134 ILE A CA 1
ATOM 1075 C C . ILE A 1 134 ? -14.353 10.103 13.048 1.00 83.75 134 ILE A C 1
ATOM 1077 O O . ILE A 1 134 ? -15.218 9.247 12.901 1.00 83.75 134 ILE A O 1
ATOM 1081 N N . TRP A 1 135 ? -13.722 10.277 14.213 1.00 82.44 135 TRP A N 1
ATOM 1082 C CA . TRP A 1 135 ? -13.969 9.427 15.377 1.00 82.44 135 TRP A CA 1
ATOM 1083 C C . TRP A 1 135 ? -15.173 9.871 16.210 1.00 82.44 135 TRP A C 1
ATOM 1085 O O . TRP A 1 135 ? -15.720 9.065 16.962 1.00 82.44 135 TRP A O 1
ATOM 1095 N N . GLN A 1 136 ? -15.599 11.130 16.070 1.00 81.38 136 GLN A N 1
ATOM 1096 C CA . GLN A 1 136 ? -16.762 11.670 16.782 1.00 81.38 136 GLN A CA 1
ATOM 1097 C C . GLN A 1 136 ? -18.081 11.223 16.146 1.00 81.38 136 GLN A C 1
ATOM 1099 O O . GLN A 1 136 ? -19.066 11.015 16.851 1.00 81.38 136 GLN A O 1
ATOM 1104 N N . ASP A 1 137 ? -18.097 11.051 14.821 1.00 82.00 137 ASP A N 1
ATOM 1105 C CA . ASP A 1 137 ? -19.272 10.621 14.066 1.00 82.00 137 ASP A CA 1
ATOM 1106 C C . ASP A 1 137 ? -19.027 9.271 13.378 1.00 82.00 137 ASP A C 1
ATOM 1108 O O . ASP A 1 137 ? -18.565 9.193 12.237 1.00 82.00 137 ASP A O 1
ATOM 1112 N N . ARG A 1 138 ? -19.379 8.191 14.085 1.00 78.31 138 ARG A N 1
ATOM 1113 C CA . ARG A 1 138 ? -19.270 6.813 13.578 1.00 78.31 138 ARG A CA 1
ATOM 1114 C C . ARG A 1 138 ? -20.272 6.500 12.464 1.00 78.31 138 ARG A C 1
ATOM 1116 O O . ARG A 1 138 ? -20.071 5.553 11.713 1.00 78.31 138 ARG A O 1
ATOM 1123 N N . GLU A 1 139 ? -21.347 7.271 12.321 1.00 81.19 139 GLU A N 1
ATOM 1124 C CA . GLU A 1 139 ? -22.272 7.109 11.190 1.00 81.19 139 GLU A CA 1
ATOM 1125 C C . GLU A 1 139 ? -21.888 7.984 9.991 1.00 81.19 139 GLU A C 1
ATOM 1127 O O . GLU A 1 139 ? -22.442 7.824 8.891 1.00 81.19 139 GLU A O 1
ATOM 1132 N N . GLY A 1 140 ? -20.901 8.855 10.194 1.00 83.06 140 GLY A N 1
ATOM 1133 C CA . GLY A 1 140 ? -20.369 9.783 9.223 1.00 83.06 140 GLY A CA 1
ATOM 1134 C C . GLY A 1 140 ? -19.744 9.101 8.011 1.00 83.06 140 GLY A C 1
ATOM 1135 O O . GLY A 1 140 ? -19.203 7.992 8.055 1.00 83.06 140 GLY A O 1
ATOM 1136 N N . GLN A 1 141 ? -19.778 9.818 6.889 1.00 83.94 141 GLN A N 1
ATOM 1137 C CA . GLN A 1 141 ? -19.225 9.351 5.615 1.00 83.94 141 GLN A CA 1
ATOM 1138 C C . GLN A 1 141 ? -17.711 9.092 5.689 1.00 83.94 141 GLN A C 1
ATOM 1140 O O . GLN A 1 141 ? -17.203 8.201 5.013 1.00 83.94 141 GLN A O 1
ATOM 1145 N N . GLY A 1 142 ? -16.980 9.845 6.519 1.00 83.50 142 GLY A N 1
ATOM 1146 C CA . GLY A 1 142 ? -15.540 9.659 6.715 1.00 83.50 142 GLY A CA 1
ATOM 1147 C C . GLY A 1 142 ? -15.192 8.327 7.368 1.00 83.50 142 GLY A C 1
ATOM 1148 O O . GLY A 1 142 ? -14.344 7.598 6.857 1.00 83.50 142 GLY A O 1
ATOM 1149 N N . TYR A 1 143 ? -15.890 7.989 8.450 1.00 87.50 143 TYR A N 1
ATOM 1150 C CA . TYR A 1 143 ? -15.691 6.736 9.167 1.00 87.50 143 TYR A CA 1
ATOM 1151 C C . TYR A 1 143 ? -16.109 5.523 8.319 1.00 87.50 143 TYR A C 1
ATOM 1153 O O . TYR A 1 143 ? -15.345 4.566 8.198 1.00 87.50 143 TYR A O 1
ATOM 1161 N N . LYS A 1 144 ? -17.252 5.598 7.620 1.00 88.62 144 LYS A N 1
ATOM 1162 C CA . LYS A 1 144 ? -17.695 4.541 6.690 1.00 88.62 144 LYS A CA 1
ATOM 1163 C C . LYS A 1 144 ? -16.679 4.275 5.578 1.00 88.62 144 LYS A C 1
ATOM 1165 O O . LYS A 1 144 ? -16.306 3.125 5.359 1.00 88.62 144 LYS A O 1
ATOM 1170 N N . ARG A 1 145 ? -16.151 5.327 4.942 1.00 87.44 145 ARG A N 1
ATOM 1171 C CA . ARG A 1 145 ? -15.095 5.198 3.920 1.00 87.44 145 ARG A CA 1
ATOM 1172 C C . ARG A 1 145 ? -13.802 4.603 4.473 1.00 87.44 145 ARG A C 1
ATOM 1174 O O . ARG A 1 145 ? -13.148 3.832 3.776 1.00 87.44 145 ARG A O 1
ATOM 1181 N N . LEU A 1 146 ? -13.427 4.944 5.710 1.00 88.94 146 LEU A N 1
ATOM 1182 C CA . LEU A 1 146 ? -12.263 4.348 6.369 1.00 88.94 146 LEU A CA 1
ATOM 1183 C C . LEU A 1 146 ? -12.445 2.832 6.523 1.00 88.94 146 LEU A C 1
ATOM 1185 O O . LEU A 1 146 ? -11.548 2.070 6.169 1.00 88.94 146 LEU A O 1
ATOM 1189 N N . ILE A 1 147 ? -13.610 2.395 7.009 1.00 89.69 147 ILE A N 1
ATOM 1190 C CA . ILE A 1 147 ? -13.926 0.968 7.152 1.00 89.69 147 ILE A CA 1
ATOM 1191 C C . ILE A 1 147 ? -13.936 0.273 5.791 1.00 89.69 147 ILE A C 1
ATOM 1193 O O . ILE A 1 147 ? -13.358 -0.805 5.655 1.00 89.69 147 ILE A O 1
ATOM 1197 N N . GLU A 1 148 ? -14.561 0.876 4.780 1.00 89.38 148 GLU A N 1
ATOM 1198 C CA . GLU A 1 148 ? -14.601 0.324 3.425 1.00 89.38 148 GLU A CA 1
ATOM 1199 C C . GLU A 1 148 ? -13.190 0.092 2.876 1.00 89.38 148 GLU A C 1
ATOM 1201 O O . GLU A 1 148 ? -12.883 -1.031 2.473 1.00 89.38 148 GLU A O 1
ATOM 1206 N N . LEU A 1 149 ? -12.307 1.089 2.967 1.00 88.69 149 LEU A N 1
ATOM 1207 C CA . LEU A 1 149 ? -10.916 0.982 2.522 1.00 88.69 149 LEU A CA 1
ATOM 1208 C C . LEU A 1 149 ? -10.154 -0.103 3.291 1.00 88.69 149 LEU A C 1
ATOM 1210 O O . LEU A 1 149 ? -9.508 -0.965 2.694 1.00 88.69 149 LEU A O 1
ATOM 1214 N N . PHE A 1 150 ? -10.252 -0.116 4.622 1.00 88.44 150 PHE A N 1
ATOM 1215 C CA . PHE A 1 150 ? -9.557 -1.117 5.434 1.00 88.44 150 PHE A CA 1
ATOM 1216 C C . PHE A 1 150 ? -10.112 -2.536 5.227 1.00 88.44 150 PHE A C 1
ATOM 1218 O O . PHE A 1 150 ? -9.395 -3.522 5.427 1.00 88.44 150 PHE A O 1
ATOM 1225 N N . SER A 1 151 ? -11.378 -2.672 4.814 1.00 87.94 151 SER A N 1
ATOM 1226 C CA . SER A 1 151 ? -12.002 -3.976 4.559 1.00 87.94 151 SER A CA 1
ATOM 1227 C C . SER A 1 151 ? -11.418 -4.680 3.332 1.00 87.94 151 SER A C 1
ATOM 1229 O O . SER A 1 151 ? -11.466 -5.906 3.249 1.00 87.94 151 SER A O 1
ATOM 1231 N N . GLU A 1 152 ? -10.815 -3.925 2.416 1.00 87.88 152 GLU A N 1
ATOM 1232 C CA . GLU A 1 152 ? -10.212 -4.441 1.183 1.00 87.88 152 GLU A CA 1
ATOM 1233 C C . GLU A 1 152 ? -8.739 -4.832 1.363 1.00 87.88 152 GLU A C 1
ATOM 1235 O O . GLU A 1 152 ? -8.188 -5.579 0.555 1.00 87.88 152 GLU A O 1
ATOM 1240 N N . LEU A 1 153 ? -8.102 -4.409 2.461 1.00 86.75 153 LEU A N 1
ATOM 1241 C CA . LEU A 1 153 ? -6.696 -4.712 2.724 1.00 86.75 153 LEU A CA 1
ATOM 1242 C C . LEU A 1 153 ? -6.440 -6.218 2.933 1.00 86.75 153 LEU A C 1
ATOM 1244 O O . LEU A 1 153 ? -7.264 -6.934 3.521 1.00 86.75 153 LEU A O 1
ATOM 1248 N N . PRO A 1 154 ? -5.246 -6.721 2.569 1.00 85.81 154 PRO A N 1
ATOM 1249 C CA . PRO A 1 154 ? -4.786 -8.029 3.020 1.00 85.81 154 PRO A CA 1
ATOM 1250 C C . PRO A 1 154 ? -4.765 -8.112 4.553 1.00 85.81 154 PRO A C 1
ATOM 1252 O O . PRO A 1 154 ? -4.452 -7.141 5.242 1.00 85.81 154 PRO A O 1
ATOM 1255 N N . PHE A 1 155 ? -5.070 -9.286 5.103 1.00 82.62 155 PHE A N 1
ATOM 1256 C CA . PHE A 1 155 ? -5.219 -9.454 6.554 1.00 82.62 155 PHE A CA 1
ATOM 1257 C C . PHE A 1 155 ? -3.968 -9.139 7.358 1.00 82.62 155 PHE A C 1
ATOM 1259 O O . PHE A 1 155 ? -4.082 -8.502 8.397 1.00 82.62 155 PHE A O 1
ATOM 1266 N N . GLU A 1 156 ? -2.788 -9.523 6.871 1.00 84.94 156 GLU A N 1
ATOM 1267 C CA . GLU A 1 156 ? -1.529 -9.219 7.559 1.00 84.94 156 GLU A CA 1
ATOM 1268 C C . GLU A 1 156 ? -1.327 -7.706 7.715 1.00 84.94 156 GLU A C 1
ATOM 1270 O O . GLU A 1 156 ? -0.924 -7.235 8.776 1.00 84.94 156 GLU A O 1
ATOM 1275 N N . TRP A 1 157 ? -1.690 -6.930 6.690 1.00 86.50 157 TRP A N 1
ATOM 1276 C CA . TRP A 1 157 ? -1.630 -5.469 6.722 1.00 86.50 157 TRP A CA 1
ATOM 1277 C C . TRP A 1 157 ? -2.672 -4.872 7.656 1.00 86.50 157 TRP A C 1
ATOM 1279 O O . TRP A 1 157 ? -2.332 -4.051 8.504 1.00 86.50 157 TRP A O 1
ATOM 1289 N N . MET A 1 158 ? -3.922 -5.320 7.542 1.00 88.69 158 MET A N 1
ATOM 1290 C CA . MET A 1 158 ? -5.001 -4.884 8.424 1.00 88.69 158 MET A CA 1
ATOM 1291 C C . MET A 1 158 ? -4.647 -5.138 9.895 1.00 88.69 158 MET A C 1
ATOM 1293 O O . MET A 1 158 ? -4.696 -4.220 10.709 1.00 88.69 158 MET A O 1
ATOM 1297 N N . LYS A 1 159 ? -4.248 -6.370 10.226 1.00 87.19 159 LYS A N 1
ATOM 1298 C CA . LYS A 1 159 ? -3.828 -6.763 11.571 1.00 87.19 159 LYS A CA 1
ATOM 1299 C C . LYS A 1 159 ? -2.684 -5.883 12.061 1.00 87.19 159 LYS A C 1
ATOM 1301 O O . LYS A 1 159 ? -2.7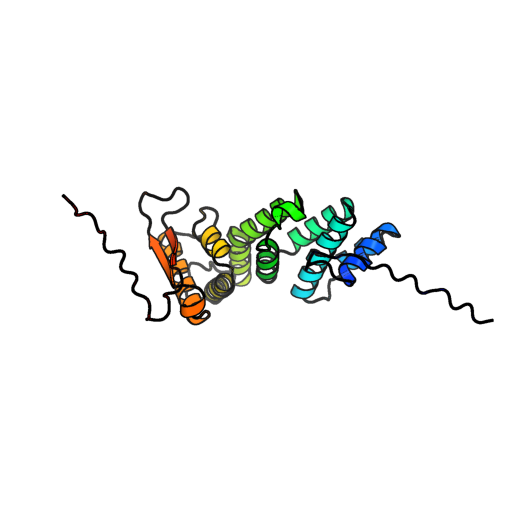86 -5.295 13.132 1.00 87.19 159 LYS A O 1
ATOM 1306 N N . LYS A 1 160 ? -1.626 -5.752 11.258 1.00 87.62 160 LYS A N 1
ATOM 1307 C CA . LYS A 1 160 ? -0.440 -4.972 11.617 1.00 87.62 160 LYS A CA 1
ATOM 1308 C C . LYS A 1 160 ? -0.765 -3.506 11.906 1.00 87.62 160 LYS A C 1
ATOM 1310 O O . LYS A 1 160 ? -0.220 -2.955 12.856 1.00 87.62 160 LYS A O 1
ATOM 1315 N N . VAL A 1 161 ? -1.619 -2.877 11.099 1.00 88.88 161 VAL A N 1
ATOM 1316 C CA . VAL A 1 161 ? -1.984 -1.463 11.277 1.00 88.88 161 VAL A CA 1
ATOM 1317 C C . VAL A 1 161 ? -2.897 -1.289 12.486 1.00 88.88 161 VAL A C 1
ATOM 1319 O O . VAL A 1 161 ? -2.620 -0.446 13.332 1.00 88.88 161 VAL A O 1
ATOM 1322 N N . VAL A 1 162 ? -3.942 -2.109 12.622 1.00 87.00 162 VAL A N 1
ATOM 1323 C CA . VAL A 1 162 ? -4.911 -1.965 13.720 1.00 87.00 162 VAL A CA 1
ATOM 1324 C C . VAL A 1 162 ? -4.287 -2.283 15.081 1.00 87.00 162 VAL A C 1
ATOM 1326 O O . VAL A 1 162 ? -4.619 -1.628 16.062 1.00 87.00 162 VAL A O 1
ATOM 1329 N N . GLU A 1 163 ? -3.357 -3.237 15.156 1.00 87.50 163 GLU A N 1
ATOM 1330 C CA . GLU A 1 163 ? -2.632 -3.557 16.394 1.00 87.50 163 GLU A CA 1
ATOM 1331 C C . GLU A 1 163 ? -1.494 -2.568 16.708 1.00 87.50 163 GLU A C 1
ATOM 1333 O O . GLU A 1 163 ? -0.861 -2.671 17.765 1.00 87.50 163 GLU A O 1
ATOM 1338 N N . SER A 1 164 ? -1.199 -1.624 15.811 1.00 86.38 164 SER A N 1
ATOM 1339 C CA . SER A 1 164 ? -0.104 -0.676 15.991 1.00 86.38 164 SER A CA 1
ATOM 1340 C C . SER A 1 164 ? -0.464 0.490 16.914 1.00 86.38 164 SER A C 1
ATOM 1342 O O . SER A 1 164 ? -1.561 1.043 16.857 1.00 86.38 164 SER A O 1
ATOM 1344 N N . LYS A 1 165 ? 0.517 0.942 17.710 1.00 84.12 165 LYS A N 1
ATOM 1345 C CA . LYS A 1 165 ? 0.437 2.205 18.470 1.00 84.12 165 LYS A CA 1
ATOM 1346 C C . LYS A 1 165 ? 0.456 3.435 17.570 1.00 84.12 165 LYS A C 1
ATOM 1348 O O . LYS A 1 165 ? -0.045 4.475 17.976 1.00 84.12 165 LYS A O 1
ATOM 1353 N N . ASP A 1 166 ? 1.037 3.318 16.377 1.00 85.75 166 ASP A N 1
ATOM 1354 C CA . ASP A 1 166 ? 1.178 4.435 15.439 1.00 85.75 166 ASP A CA 1
ATOM 1355 C C . ASP A 1 166 ? -0.137 4.793 14.746 1.00 85.75 166 ASP A C 1
ATOM 1357 O O . ASP A 1 166 ? -0.227 5.843 14.103 1.00 85.75 166 ASP A O 1
ATOM 1361 N N . PHE A 1 167 ? -1.136 3.912 14.839 1.00 86.94 167 PHE A N 1
ATOM 1362 C CA . PHE A 1 167 ? -2.441 4.121 14.241 1.00 86.94 167 PHE A CA 1
ATOM 1363 C C . PHE A 1 167 ? -3.229 5.170 15.027 1.00 86.94 167 PHE A C 1
ATOM 1365 O O . PHE A 1 167 ? -3.481 5.001 16.225 1.00 86.94 167 PHE A O 1
ATOM 1372 N N . ILE A 1 168 ? -3.610 6.250 14.338 1.00 85.44 168 ILE A N 1
ATOM 1373 C CA . ILE A 1 168 ? -4.290 7.407 14.930 1.00 85.44 168 ILE A CA 1
ATOM 1374 C C . ILE A 1 168 ? -5.712 7.014 15.330 1.00 85.44 168 ILE A C 1
ATOM 1376 O O . ILE A 1 168 ? -6.615 7.022 14.498 1.00 85.44 168 ILE A O 1
ATOM 1380 N N . ILE A 1 169 ? -5.902 6.701 16.612 1.00 85.62 169 ILE A N 1
ATOM 1381 C CA . ILE A 1 169 ? -7.204 6.438 17.231 1.00 85.62 169 ILE A CA 1
ATOM 1382 C C . ILE A 1 169 ? -7.272 7.145 18.594 1.00 85.62 169 ILE A C 1
ATOM 1384 O O . ILE A 1 169 ? -6.273 7.120 19.316 1.00 85.62 169 ILE A O 1
ATOM 1388 N N . PRO A 1 170 ? -8.426 7.724 18.988 1.00 85.25 170 PRO A N 1
ATOM 1389 C CA . PRO A 1 170 ? -8.572 8.410 20.274 1.00 85.25 170 PRO A CA 1
ATOM 1390 C C . PRO A 1 170 ? -8.434 7.497 21.499 1.00 85.25 170 PRO A C 1
ATOM 1392 O O . PRO A 1 170 ? -7.806 7.878 22.483 1.00 85.25 170 PRO A O 1
ATOM 1395 N N . SER A 1 171 ? -9.028 6.300 21.459 1.00 84.81 171 SER A N 1
ATOM 1396 C CA . SER A 1 171 ? -9.050 5.355 22.580 1.00 84.81 171 SER A CA 1
ATOM 1397 C C . SER A 1 171 ? -8.912 3.902 22.126 1.00 84.81 171 SER A C 1
ATOM 1399 O O . SER A 1 171 ? -9.376 3.512 21.056 1.00 84.81 171 SER A O 1
ATOM 1401 N N . GLU A 1 172 ? -8.349 3.052 22.987 1.00 83.69 172 GLU A N 1
ATOM 1402 C CA . GLU A 1 172 ? -8.320 1.596 22.771 1.00 83.69 172 GLU A CA 1
ATOM 1403 C C . GLU A 1 172 ? -9.738 1.012 22.650 1.00 83.69 172 GLU A C 1
ATOM 1405 O O . GLU A 1 172 ? -9.965 0.061 21.910 1.00 83.69 172 GLU A O 1
ATOM 1410 N N . ILE A 1 173 ? -10.726 1.604 23.326 1.00 85.00 173 ILE A N 1
ATOM 1411 C CA . ILE A 1 173 ? -12.125 1.176 23.206 1.00 85.00 173 ILE A CA 1
ATOM 1412 C C . ILE A 1 173 ? -12.654 1.458 21.791 1.00 85.00 173 ILE A C 1
ATOM 1414 O O . ILE A 1 173 ? -13.310 0.601 21.197 1.00 85.00 173 ILE A O 1
ATOM 1418 N N . ASP A 1 174 ? -12.328 2.621 21.220 1.00 86.44 174 ASP A N 1
ATOM 1419 C CA . ASP A 1 174 ? -12.697 2.967 19.842 1.00 86.44 174 ASP A CA 1
ATOM 1420 C C . ASP A 1 174 ? -11.990 2.060 18.836 1.00 86.44 174 ASP A C 1
ATOM 1422 O O . ASP A 1 174 ? -12.617 1.590 17.888 1.00 86.44 174 ASP A O 1
ATOM 1426 N N . ARG A 1 175 ? -10.721 1.715 19.090 1.00 87.94 175 ARG A N 1
ATOM 1427 C CA . ARG A 1 175 ? -9.970 0.743 18.282 1.00 87.94 175 ARG A CA 1
ATOM 1428 C C . ARG A 1 175 ? -10.644 -0.625 18.273 1.00 87.94 175 ARG A C 1
ATOM 1430 O O . ARG A 1 175 ? -10.719 -1.253 17.220 1.00 87.94 175 ARG A O 1
ATOM 1437 N N . TYR A 1 176 ? -11.168 -1.077 19.413 1.00 86.31 176 TYR A N 1
ATOM 1438 C CA . TYR A 1 176 ? -11.898 -2.342 19.494 1.00 86.31 176 TYR A CA 1
ATOM 1439 C C . TYR A 1 176 ? -13.187 -2.304 18.667 1.00 86.31 176 TYR A C 1
ATOM 1441 O O . TYR A 1 176 ? -13.443 -3.228 17.893 1.00 86.31 176 TYR A O 1
ATOM 1449 N N . TYR A 1 177 ? -13.984 -1.238 18.795 1.00 88.44 177 TYR A N 1
ATOM 1450 C CA . TYR A 1 177 ? -15.215 -1.088 18.015 1.00 88.44 177 TYR A CA 1
ATOM 1451 C C . TYR A 1 177 ? -14.938 -0.996 16.515 1.00 88.44 177 TYR A C 1
ATOM 1453 O O . TYR A 1 177 ? -15.571 -1.722 15.749 1.00 88.44 177 TYR A O 1
ATOM 1461 N N . PHE A 1 178 ? -13.943 -0.202 16.119 1.00 89.56 178 PHE A N 1
ATOM 1462 C CA . PHE A 1 178 ? -13.492 -0.099 14.735 1.00 89.56 178 PHE A CA 1
ATOM 1463 C C . PHE A 1 178 ? -13.095 -1.467 14.175 1.00 89.56 178 PHE A C 1
ATOM 1465 O O . PHE A 1 178 ? -13.586 -1.885 13.129 1.00 89.56 178 PHE A O 1
ATOM 1472 N N . ALA A 1 179 ? -12.260 -2.215 14.899 1.00 88.38 179 ALA A N 1
ATOM 1473 C CA . ALA A 1 179 ? -11.807 -3.526 14.454 1.00 88.38 179 ALA A CA 1
ATOM 1474 C C . ALA A 1 179 ? -12.960 -4.543 14.364 1.00 88.38 179 ALA A C 1
ATOM 1476 O O . ALA A 1 179 ? -13.008 -5.354 13.439 1.00 88.38 179 ALA A O 1
ATOM 1477 N N . LYS A 1 180 ? -13.920 -4.491 15.296 1.00 87.56 180 LYS A N 1
ATOM 1478 C CA . LYS A 1 180 ? -15.118 -5.340 15.277 1.00 87.56 180 LYS A CA 1
ATOM 1479 C C . LYS A 1 180 ? -15.995 -5.059 14.055 1.00 87.56 180 LYS A C 1
ATOM 1481 O O . LYS A 1 180 ? -16.469 -5.994 13.409 1.00 87.56 180 LYS A O 1
ATOM 1486 N N . GLU A 1 181 ? -16.223 -3.790 13.746 1.00 89.12 181 GLU A N 1
ATOM 1487 C CA . GLU A 1 181 ? -17.040 -3.368 12.607 1.00 89.12 181 GLU A CA 1
ATOM 1488 C C . GLU A 1 181 ? -16.363 -3.709 11.277 1.00 89.12 181 GLU A C 1
ATOM 1490 O O . GLU A 1 181 ? -16.984 -4.286 10.385 1.00 89.12 181 GLU A O 1
ATOM 1495 N N . LEU A 1 182 ? -15.052 -3.485 11.202 1.00 90.12 182 LEU A N 1
ATOM 1496 C CA . LEU A 1 182 ? -14.212 -3.864 10.076 1.00 90.12 182 LEU A CA 1
ATOM 1497 C C . LEU A 1 182 ? -14.281 -5.365 9.769 1.00 90.12 182 LEU A C 1
ATOM 1499 O O . LEU A 1 182 ? -14.510 -5.753 8.624 1.00 90.12 182 LEU A O 1
ATOM 1503 N N . ILE A 1 183 ? -14.130 -6.216 10.786 1.00 87.94 183 ILE A N 1
ATOM 1504 C CA . ILE A 1 183 ? -14.261 -7.672 10.629 1.00 87.94 183 ILE A CA 1
ATOM 1505 C C . ILE A 1 183 ? -15.673 -8.060 10.211 1.00 87.94 183 ILE A C 1
ATOM 1507 O O . ILE A 1 183 ? -15.839 -8.939 9.369 1.00 87.94 183 ILE A O 1
ATOM 1511 N N . SER A 1 184 ? -16.689 -7.396 10.762 1.00 86.88 184 SER A N 1
ATOM 1512 C CA . SER A 1 184 ? -18.083 -7.659 10.398 1.00 86.88 184 SER A CA 1
ATOM 1513 C C . SER A 1 184 ? -18.327 -7.367 8.914 1.00 86.88 184 SER A C 1
ATOM 1515 O O . SER A 1 184 ? -18.924 -8.191 8.224 1.00 86.88 184 SER A O 1
ATOM 1517 N N . LEU A 1 185 ? -17.799 -6.253 8.392 1.00 87.62 185 LEU A N 1
ATOM 1518 C CA . LEU A 1 185 ? -17.893 -5.921 6.969 1.00 87.62 185 LEU A CA 1
ATOM 1519 C C . LEU A 1 185 ? -17.100 -6.905 6.096 1.00 87.62 185 LEU A C 1
ATOM 1521 O O . LEU A 1 185 ? -17.583 -7.342 5.051 1.00 87.62 185 LEU A O 1
ATOM 1525 N N . ARG A 1 186 ? -15.900 -7.305 6.530 1.00 85.75 186 ARG A N 1
ATOM 1526 C CA . ARG A 1 186 ? -15.082 -8.302 5.819 1.00 85.75 186 ARG A CA 1
ATOM 1527 C C . ARG A 1 186 ? -15.764 -9.660 5.763 1.00 85.75 186 ARG A C 1
ATOM 1529 O O . ARG A 1 186 ? -15.771 -10.261 4.701 1.00 85.75 186 ARG A O 1
ATOM 1536 N N . ALA A 1 187 ? -16.391 -10.110 6.847 1.00 82.88 187 ALA A N 1
ATOM 1537 C CA . ALA A 1 187 ? -17.144 -11.362 6.881 1.00 82.88 187 ALA A CA 1
ATOM 1538 C C . ALA A 1 187 ? -18.380 -11.346 5.963 1.00 82.88 187 ALA A C 1
ATOM 1540 O O . ALA A 1 187 ? -18.796 -12.395 5.479 1.00 82.88 187 ALA A O 1
ATOM 1541 N N . GLN A 1 188 ? -18.965 -10.169 5.709 1.00 82.31 188 GLN A N 1
ATOM 1542 C CA . GLN A 1 188 ? -20.034 -10.013 4.717 1.00 82.31 188 GLN A CA 1
ATOM 1543 C C . GLN A 1 188 ? -19.496 -10.032 3.279 1.00 82.31 188 GLN A C 1
ATOM 1545 O O . GLN A 1 188 ? -20.091 -10.670 2.414 1.00 82.31 188 GLN A O 1
ATOM 1550 N N . LYS A 1 189 ? -18.373 -9.347 3.013 1.00 81.31 189 LYS A N 1
ATOM 1551 C CA . LYS A 1 189 ? -17.757 -9.267 1.674 1.00 81.31 189 LYS A CA 1
ATOM 1552 C C . LYS A 1 189 ? -17.034 -10.556 1.264 1.00 81.31 189 LYS A C 1
ATOM 1554 O O . LYS A 1 189 ? -16.984 -10.895 0.086 1.00 81.31 189 LYS A O 1
ATOM 1559 N N . GLN A 1 190 ? -16.434 -11.252 2.222 1.00 72.25 190 GLN A N 1
ATOM 1560 C CA . GLN A 1 190 ? -15.596 -12.429 2.024 1.00 72.25 190 GLN A CA 1
ATOM 1561 C C . GLN A 1 190 ? -16.262 -13.629 2.687 1.00 72.25 190 GLN A C 1
ATOM 1563 O O . GLN A 1 190 ? -16.515 -13.616 3.888 1.00 72.25 190 GLN A O 1
ATOM 1568 N N . SER A 1 191 ? -16.514 -14.695 1.923 1.00 58.06 191 SER A N 1
ATOM 1569 C CA . SER A 1 191 ? -17.088 -15.909 2.505 1.00 58.06 191 SER A CA 1
ATOM 1570 C C . SER A 1 191 ? -16.095 -16.537 3.501 1.00 58.06 191 SER A C 1
ATOM 1572 O O . SER A 1 191 ? -15.000 -16.948 3.089 1.00 58.06 191 SER A O 1
ATOM 1574 N N . PRO A 1 192 ? -16.456 -16.675 4.795 1.00 57.91 192 PRO A N 1
ATOM 1575 C CA . PRO A 1 192 ? -15.569 -17.224 5.827 1.00 57.91 192 PRO A CA 1
ATOM 1576 C C . PRO A 1 192 ? -15.183 -18.689 5.566 1.00 57.91 192 PRO A C 1
ATOM 1578 O O . PRO A 1 192 ? -14.209 -19.185 6.131 1.00 57.91 192 PRO A O 1
ATOM 1581 N N . VAL A 1 193 ? -15.905 -19.366 4.668 1.00 53.94 193 VAL A N 1
ATOM 1582 C CA . VAL A 1 193 ? -15.638 -20.739 4.218 1.00 53.94 193 VAL A CA 1
ATOM 1583 C C . VAL A 1 193 ? -14.327 -20.849 3.429 1.00 53.94 193 VAL A C 1
ATOM 1585 O O . VAL A 1 193 ? -13.702 -21.904 3.442 1.00 53.94 193 VAL A O 1
ATOM 1588 N N . VAL A 1 194 ? -13.883 -19.777 2.764 1.00 54.62 194 VAL A N 1
ATOM 1589 C CA . VAL A 1 194 ? -12.704 -19.809 1.875 1.00 54.62 194 VAL A CA 1
ATOM 1590 C C . VAL A 1 194 ? -11.454 -19.243 2.555 1.00 54.62 194 VAL A C 1
ATOM 1592 O O . VAL A 1 194 ? -10.355 -19.748 2.345 1.00 54.62 194 VAL A O 1
ATOM 1595 N N . ILE A 1 195 ? -11.606 -18.205 3.382 1.00 61.16 195 ILE A N 1
ATOM 1596 C CA . ILE A 1 195 ? -10.478 -17.402 3.896 1.00 61.16 195 ILE A CA 1
ATOM 1597 C C . ILE A 1 195 ? -10.223 -17.631 5.398 1.00 61.16 195 ILE A C 1
ATOM 1599 O O . ILE A 1 195 ? -9.109 -17.403 5.874 1.00 61.16 195 ILE A O 1
ATOM 1603 N N . GLY A 1 196 ? -11.209 -18.163 6.129 1.00 59.62 196 GLY A N 1
ATOM 1604 C CA . GLY A 1 196 ? -11.133 -18.381 7.572 1.00 59.62 196 GLY A CA 1
ATOM 1605 C C . GLY A 1 196 ? -11.844 -17.301 8.390 1.00 59.62 196 GLY A C 1
ATOM 1606 O O . GLY A 1 196 ? -12.032 -16.175 7.935 1.00 59.62 196 GLY A O 1
ATOM 1607 N N . GLU A 1 197 ? -12.275 -17.654 9.605 1.00 69.81 197 GLU A N 1
ATOM 1608 C CA . GLU A 1 197 ? -13.018 -16.749 10.495 1.00 69.81 197 GLU A CA 1
ATOM 1609 C C . GLU A 1 197 ? -12.065 -15.761 11.192 1.00 69.81 197 GLU A C 1
ATOM 1611 O O . GLU A 1 197 ? -11.205 -16.160 11.985 1.00 69.81 197 GLU A O 1
ATOM 1616 N N . GLU A 1 198 ? -12.237 -14.464 10.934 1.00 78.94 198 GLU A N 1
ATOM 1617 C CA . GLU A 1 198 ? -11.513 -13.373 11.599 1.00 78.94 198 GLU A CA 1
ATOM 1618 C C . GLU A 1 198 ? -12.240 -12.949 12.888 1.00 78.94 198 GLU A C 1
ATOM 1620 O O . GLU A 1 198 ? -13.464 -12.873 12.921 1.00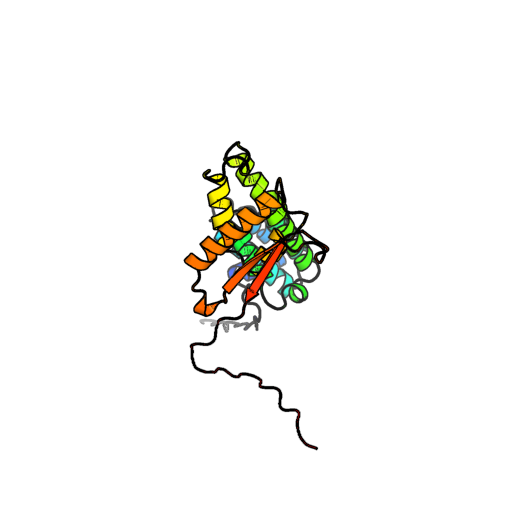 78.94 198 GLU A O 1
ATOM 1625 N N . ASN A 1 199 ? -11.504 -12.698 13.973 1.00 76.94 199 ASN A N 1
ATOM 1626 C CA . ASN A 1 199 ? -12.042 -12.270 15.266 1.00 76.94 199 ASN A CA 1
ATOM 1627 C C . ASN A 1 199 ? -11.128 -11.230 15.928 1.00 76.94 199 ASN A C 1
ATOM 1629 O O . ASN A 1 199 ? -9.906 -11.299 15.795 1.00 76.94 199 ASN A O 1
ATOM 1633 N N . VAL A 1 200 ? -11.719 -10.316 16.701 1.00 81.06 200 VAL A N 1
ATOM 1634 C CA . VAL A 1 200 ? -10.999 -9.352 17.550 1.00 81.06 200 VAL A CA 1
ATOM 1635 C C . VAL A 1 200 ? -11.137 -9.753 19.009 1.00 81.06 200 VAL A C 1
ATOM 1637 O O . VAL A 1 200 ? -12.236 -10.041 19.481 1.00 81.06 200 VAL A O 1
ATOM 1640 N N . VAL A 1 201 ? -10.019 -9.738 19.730 1.00 77.94 201 VAL A N 1
ATOM 1641 C CA . VAL A 1 201 ? -9.953 -10.014 21.165 1.00 77.94 201 VAL A CA 1
AT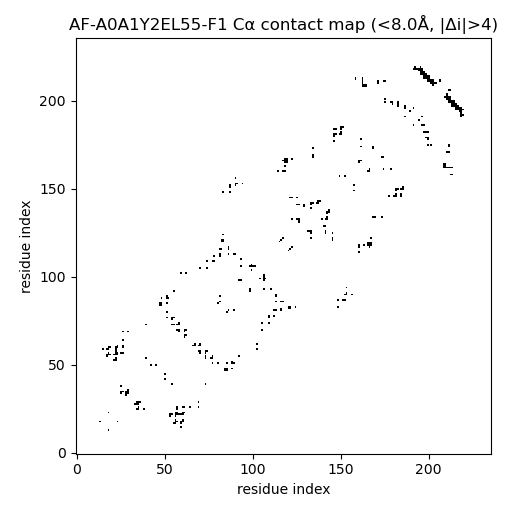OM 1642 C C . VAL A 1 201 ? -9.217 -8.874 21.861 1.00 77.94 201 VAL A C 1
ATOM 1644 O O . VAL A 1 201 ? -8.236 -8.343 21.343 1.00 77.94 201 VAL A O 1
ATOM 1647 N N . LEU A 1 202 ? -9.683 -8.508 23.054 1.00 74.25 202 LEU A N 1
ATOM 1648 C CA . LEU A 1 202 ? -8.942 -7.637 23.961 1.00 74.25 202 LEU A CA 1
ATOM 1649 C C . LEU A 1 202 ? -7.886 -8.476 24.687 1.00 74.25 202 LEU A C 1
ATOM 1651 O O . LEU A 1 202 ? -8.215 -9.360 25.478 1.00 74.25 202 LEU A O 1
ATOM 1655 N N . ALA A 1 203 ? -6.616 -8.223 24.392 1.00 66.56 203 ALA A N 1
ATOM 1656 C CA . ALA A 1 203 ? -5.484 -8.894 25.008 1.00 66.56 203 ALA A CA 1
ATOM 1657 C C . ALA A 1 203 ? -4.973 -8.057 26.185 1.00 66.56 203 ALA A C 1
ATOM 1659 O O . ALA A 1 203 ? -4.086 -7.217 26.042 1.00 66.56 203 ALA A O 1
ATOM 1660 N N . PHE A 1 204 ? -5.523 -8.298 27.373 1.00 56.72 204 PHE A N 1
ATOM 1661 C CA . PHE A 1 204 ? -5.000 -7.702 28.598 1.00 56.72 204 PHE A CA 1
ATOM 1662 C C . PHE A 1 204 ? -3.698 -8.413 29.006 1.00 56.72 204 PHE A C 1
ATOM 1664 O O . PHE A 1 204 ? -3.699 -9.605 29.304 1.00 56.72 204 PHE A O 1
ATOM 1671 N N . GLY A 1 205 ? -2.574 -7.687 29.003 1.00 53.47 205 GLY A N 1
ATOM 1672 C CA . GLY A 1 205 ? -1.322 -8.110 29.652 1.00 53.47 205 GLY A CA 1
ATOM 1673 C C . GLY A 1 205 ? -0.359 -9.004 28.854 1.00 53.47 205 GLY A C 1
ATOM 1674 O O . GLY A 1 205 ? 0.672 -9.382 29.402 1.00 53.47 205 GLY A O 1
ATOM 1675 N N . ILE A 1 206 ? -0.640 -9.334 27.585 1.00 54.81 206 ILE A N 1
ATOM 1676 C CA . ILE A 1 206 ? 0.204 -10.254 26.779 1.00 54.81 206 ILE A CA 1
ATOM 1677 C C . ILE A 1 206 ? 0.872 -9.553 25.577 1.00 54.81 206 ILE A C 1
ATOM 1679 O O . ILE A 1 206 ? 1.911 -9.994 25.084 1.00 54.81 206 ILE A O 1
ATOM 1683 N N . SER A 1 207 ? 0.322 -8.432 25.109 1.00 53.06 207 SER A N 1
ATOM 1684 C CA . SER A 1 207 ? 0.764 -7.756 23.884 1.00 53.06 207 SER A CA 1
ATOM 1685 C C . SER A 1 207 ? 1.692 -6.571 24.173 1.00 53.06 207 SER A C 1
ATOM 1687 O O . SER A 1 207 ? 1.394 -5.710 24.997 1.00 53.06 207 SER A O 1
ATOM 1689 N N . LYS A 1 208 ? 2.828 -6.504 23.463 1.00 57.97 208 LYS A N 1
ATOM 1690 C CA . LYS A 1 208 ? 3.802 -5.397 23.554 1.00 57.97 208 LYS A CA 1
ATOM 1691 C C . LYS A 1 208 ? 3.359 -4.143 22.773 1.00 57.97 208 LYS A C 1
ATOM 1693 O O . LYS A 1 208 ? 3.843 -3.041 23.060 1.00 57.97 208 LYS A O 1
ATOM 1698 N N . ASN A 1 209 ? 2.426 -4.295 21.824 1.00 58.94 209 ASN A N 1
ATOM 1699 C CA . ASN A 1 209 ? 2.087 -3.265 20.836 1.00 58.94 209 ASN A CA 1
ATOM 1700 C C . ASN A 1 209 ? 0.718 -2.606 21.068 1.00 58.94 209 ASN A C 1
ATOM 1702 O O . ASN A 1 209 ? 0.635 -1.396 21.002 1.00 58.94 209 ASN A O 1
ATOM 1706 N N . SER A 1 210 ? -0.341 -3.320 21.424 1.00 62.09 210 SER A N 1
ATOM 1707 C CA . SER A 1 210 ? -1.627 -2.702 21.809 1.00 62.09 210 SER A CA 1
ATOM 1708 C C . SER A 1 210 ? -2.477 -3.677 22.613 1.00 62.09 210 SER A C 1
ATOM 1710 O O . SER A 1 210 ? -2.221 -4.879 22.599 1.00 62.09 210 SER A O 1
ATOM 1712 N N . ASN A 1 211 ? -3.506 -3.189 23.306 1.00 73.69 211 ASN A N 1
ATOM 1713 C CA . ASN A 1 211 ? -4.389 -4.045 24.109 1.00 73.69 211 ASN A CA 1
ATOM 1714 C C . ASN A 1 211 ? -5.371 -4.870 23.253 1.00 73.69 211 ASN A C 1
ATOM 1716 O O . ASN A 1 211 ? -6.264 -5.519 23.794 1.00 73.69 211 ASN A O 1
ATOM 1720 N N . ILE A 1 212 ? -5.238 -4.844 21.925 1.00 77.00 212 ILE A N 1
ATOM 1721 C CA . ILE A 1 212 ? -6.124 -5.519 20.978 1.00 77.00 212 ILE A CA 1
ATOM 1722 C C . ILE A 1 212 ? -5.312 -6.494 20.135 1.00 77.00 212 ILE A C 1
ATOM 1724 O O . ILE A 1 212 ? -4.170 -6.231 19.769 1.00 77.00 212 ILE A O 1
ATOM 1728 N N . THR A 1 213 ? -5.900 -7.648 19.839 1.00 79.62 213 THR A N 1
ATOM 1729 C CA . THR A 1 213 ? -5.302 -8.658 18.969 1.00 79.62 213 THR A CA 1
ATOM 1730 C C . THR A 1 213 ? -6.346 -9.195 18.004 1.00 79.62 213 THR A C 1
ATOM 1732 O O . THR A 1 213 ? -7.452 -9.570 18.402 1.00 79.62 213 THR A O 1
ATOM 1735 N N . ILE A 1 214 ? -5.986 -9.240 16.727 1.00 82.44 214 ILE A N 1
ATOM 1736 C CA . ILE A 1 214 ? -6.801 -9.770 15.644 1.00 82.44 214 ILE A CA 1
ATOM 1737 C C . ILE A 1 214 ? -6.292 -11.164 15.281 1.00 82.44 214 ILE A C 1
ATOM 1739 O O . ILE A 1 214 ? -5.110 -11.395 15.004 1.00 82.44 214 ILE A O 1
ATOM 1743 N N . LEU A 1 215 ? -7.215 -12.117 15.275 1.00 80.12 215 LEU A N 1
ATOM 1744 C CA . LEU A 1 215 ? -6.949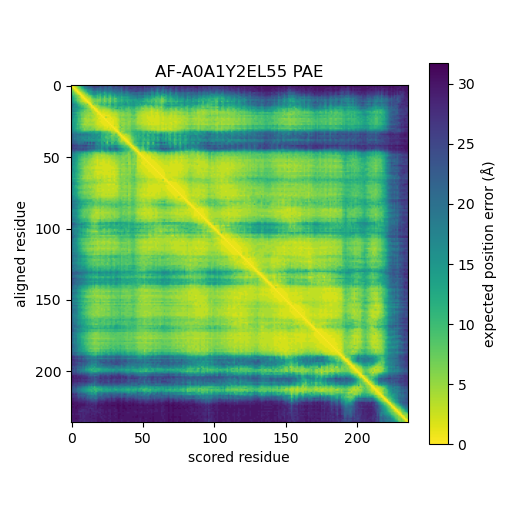 -13.525 15.027 1.00 80.12 215 LEU A CA 1
ATOM 1745 C C . LEU A 1 215 ? -7.737 -13.981 13.807 1.00 80.12 215 LEU A C 1
ATOM 1747 O O . LEU A 1 215 ? -8.933 -13.726 13.710 1.00 80.12 215 LEU A O 1
ATOM 1751 N N . ARG A 1 216 ? -7.085 -14.718 12.911 1.00 77.50 216 ARG A N 1
ATOM 1752 C CA . ARG A 1 216 ? -7.748 -15.451 11.833 1.00 77.50 216 ARG A CA 1
ATOM 1753 C C . ARG A 1 216 ? -7.631 -16.936 12.123 1.00 77.50 216 ARG A C 1
ATOM 1755 O O . ARG A 1 216 ? -6.527 -17.466 12.233 1.00 77.50 216 ARG A O 1
ATOM 1762 N N . LYS A 1 217 ? -8.770 -17.602 12.276 1.00 72.62 217 LYS A N 1
ATOM 1763 C CA . LYS A 1 217 ? -8.835 -19.063 12.348 1.00 72.62 217 LYS A CA 1
ATOM 1764 C C . LYS A 1 217 ? -8.757 -19.613 10.932 1.00 72.62 217 LYS A C 1
ATOM 1766 O O . LYS A 1 217 ? -9.327 -19.019 10.022 1.00 72.62 217 LYS A O 1
ATOM 1771 N N . SER A 1 218 ? -8.073 -20.738 10.745 1.00 62.03 218 SER A N 1
ATOM 1772 C CA . SER A 1 218 ? -8.098 -21.446 9.465 1.00 62.03 218 SER A CA 1
ATOM 1773 C C . SER A 1 218 ? -9.546 -21.773 9.066 1.00 62.03 218 SER A C 1
ATOM 1775 O O . SER A 1 218 ? -10.392 -21.959 9.951 1.00 62.03 218 SER A O 1
ATOM 1777 N N . PRO A 1 219 ? -9.858 -21.823 7.757 1.00 59.94 219 PRO A N 1
ATOM 1778 C CA . PRO A 1 219 ? -11.185 -22.203 7.288 1.00 59.94 219 PRO A CA 1
ATOM 1779 C C . PRO A 1 219 ? -11.609 -23.512 7.948 1.00 59.94 219 PRO A C 1
ATOM 1781 O O . PRO A 1 219 ? -10.829 -24.468 7.983 1.00 59.94 219 PRO A O 1
ATOM 1784 N N . LYS A 1 220 ? -12.826 -23.556 8.505 1.00 51.75 220 LYS A N 1
ATOM 1785 C CA . LYS A 1 220 ? -13.383 -24.817 9.002 1.00 51.75 220 LYS A CA 1
ATOM 1786 C C . LYS A 1 220 ? -13.407 -25.784 7.813 1.00 51.75 220 LYS A C 1
ATOM 1788 O O . LYS A 1 220 ? -14.052 -25.454 6.816 1.00 51.75 220 LYS A O 1
ATOM 1793 N N . PRO A 1 221 ? -12.719 -26.939 7.876 1.00 45.50 221 PRO A N 1
ATOM 1794 C CA . PRO A 1 221 ? -12.865 -27.943 6.838 1.00 45.50 221 PRO A CA 1
ATOM 1795 C C . PRO A 1 221 ? -14.346 -28.306 6.752 1.00 45.50 221 PRO A C 1
ATOM 1797 O O . PRO A 1 221 ? -15.013 -28.432 7.787 1.00 45.50 221 PRO A O 1
ATOM 1800 N N . ALA A 1 222 ? -14.856 -28.424 5.524 1.00 42.50 222 ALA A N 1
ATOM 1801 C CA . ALA A 1 222 ? -16.207 -28.902 5.273 1.00 42.50 222 ALA A CA 1
ATOM 1802 C C . ALA A 1 222 ? -16.455 -30.138 6.148 1.00 42.50 222 ALA A C 1
ATOM 1804 O O . ALA A 1 222 ? -15.609 -31.029 6.237 1.00 42.50 222 ALA A O 1
ATOM 1805 N N . THR A 1 223 ? -17.570 -30.127 6.868 1.00 48.16 223 THR A N 1
ATOM 1806 C CA . THR A 1 223 ? -17.994 -31.144 7.829 1.00 48.16 223 THR A CA 1
ATOM 1807 C C . THR A 1 223 ? -17.754 -32.545 7.259 1.00 48.16 223 THR A C 1
ATOM 1809 O O . THR A 1 223 ? -18.490 -32.996 6.389 1.00 48.16 223 THR A O 1
ATOM 1812 N N . GLY A 1 224 ? -16.689 -33.214 7.718 1.00 47.12 224 GLY A N 1
ATOM 1813 C CA . GLY A 1 224 ? -16.284 -34.509 7.162 1.00 47.12 224 GLY A CA 1
ATOM 1814 C C . GLY A 1 224 ? -14.984 -35.123 7.688 1.00 47.12 224 GLY A C 1
ATOM 1815 O O . GLY A 1 224 ? -14.717 -36.286 7.407 1.00 47.12 224 GLY A O 1
ATOM 1816 N N . SER A 1 225 ? -14.165 -34.426 8.479 1.00 42.19 225 SER A N 1
ATOM 1817 C CA . SER A 1 225 ? -13.007 -35.065 9.127 1.00 42.19 225 SER A CA 1
ATOM 1818 C C . SER A 1 225 ? -12.802 -34.510 10.530 1.00 42.19 225 SER A C 1
ATOM 1820 O O . SER A 1 225 ? -11.986 -33.625 10.773 1.00 42.19 225 SER A O 1
ATOM 1822 N N . GLN A 1 226 ? -13.584 -35.034 11.478 1.00 42.03 226 GLN A N 1
ATOM 1823 C CA . GLN A 1 226 ? -13.200 -35.000 12.885 1.00 42.03 226 GLN A CA 1
ATOM 1824 C C . GLN A 1 226 ? -11.978 -35.908 13.073 1.00 42.03 226 GLN A C 1
ATOM 1826 O O . GLN A 1 226 ? -12.113 -37.045 13.515 1.00 42.03 226 GLN A O 1
ATOM 1831 N N . GLU A 1 227 ? -10.771 -35.415 12.811 1.00 43.53 227 GLU A N 1
ATOM 1832 C CA . GLU A 1 227 ? -9.605 -35.985 13.486 1.00 43.53 227 GLU A CA 1
ATOM 1833 C C . GLU A 1 227 ? -9.588 -35.459 14.922 1.00 43.53 227 GLU A C 1
ATOM 1835 O O . GLU A 1 227 ? -8.893 -34.510 15.287 1.00 43.53 227 GLU A O 1
ATOM 1840 N N . ARG A 1 228 ? -10.405 -36.088 15.773 1.00 42.25 228 ARG A N 1
ATOM 1841 C CA . ARG A 1 228 ? -10.170 -36.054 17.214 1.00 42.25 228 ARG A CA 1
ATOM 1842 C C . ARG A 1 228 ? -8.839 -36.765 17.444 1.00 42.25 228 ARG A C 1
ATOM 1844 O O . ARG A 1 228 ? -8.791 -37.991 17.424 1.00 42.25 228 ARG A O 1
ATOM 1851 N N . LYS A 1 229 ? -7.761 -36.014 17.687 1.00 51.78 229 LYS A N 1
ATOM 1852 C CA . LYS A 1 229 ? -6.561 -36.571 18.325 1.00 51.78 229 LYS A CA 1
ATOM 1853 C C . LYS A 1 229 ? -6.937 -36.977 19.750 1.00 51.78 229 LYS A C 1
ATOM 1855 O O . LYS A 1 229 ? -6.838 -36.192 20.689 1.00 51.78 229 LYS A O 1
ATOM 1860 N N . VAL A 1 230 ? -7.448 -38.198 19.883 1.00 44.59 230 VAL A N 1
ATOM 1861 C CA . VAL A 1 230 ? -7.627 -38.873 21.164 1.00 44.59 230 VAL A CA 1
ATOM 1862 C C . VAL A 1 230 ? -6.244 -39.360 21.564 1.00 44.59 230 VAL A C 1
ATOM 1864 O O . VAL A 1 230 ? -5.664 -40.223 20.909 1.00 44.59 230 VAL A O 1
ATOM 1867 N N . TRP A 1 231 ? -5.685 -38.747 22.598 1.00 45.47 231 TRP A N 1
ATOM 1868 C CA . TRP A 1 231 ? -4.431 -39.172 23.197 1.00 45.47 231 TRP A CA 1
ATOM 1869 C C . TRP A 1 231 ? -4.554 -40.651 23.584 1.00 45.47 231 TRP A C 1
ATOM 1871 O O . TRP A 1 231 ? -5.369 -41.002 24.433 1.00 45.47 231 TRP A O 1
ATOM 1881 N N . LYS A 1 232 ? -3.763 -41.522 22.952 1.00 53.84 232 LYS A N 1
ATOM 1882 C CA . LYS A 1 232 ? -3.532 -42.886 23.430 1.00 53.84 232 LYS A CA 1
ATOM 1883 C C . LYS A 1 232 ? -2.195 -42.893 24.155 1.00 53.84 232 LYS A C 1
ATOM 1885 O O . LYS A 1 232 ? -1.148 -43.005 23.531 1.00 53.84 232 LYS A O 1
ATOM 1890 N N . TYR A 1 233 ? -2.253 -42.783 25.473 1.00 49.81 233 TYR A N 1
ATOM 1891 C CA . TYR A 1 233 ? -1.253 -43.399 26.331 1.00 49.81 233 TYR A CA 1
ATOM 1892 C C . TYR A 1 233 ? -1.998 -44.292 27.297 1.00 49.81 233 TYR A C 1
ATOM 1894 O O . TYR A 1 233 ? -2.573 -43.799 28.258 1.00 49.81 233 TYR A O 1
ATOM 1902 N N . MET A 1 234 ? -2.012 -45.581 26.979 1.00 45.03 234 MET A N 1
ATOM 1903 C CA . MET A 1 234 ? -1.977 -46.678 27.935 1.00 45.03 234 MET A CA 1
ATOM 1904 C C . MET A 1 234 ? -1.439 -47.881 27.176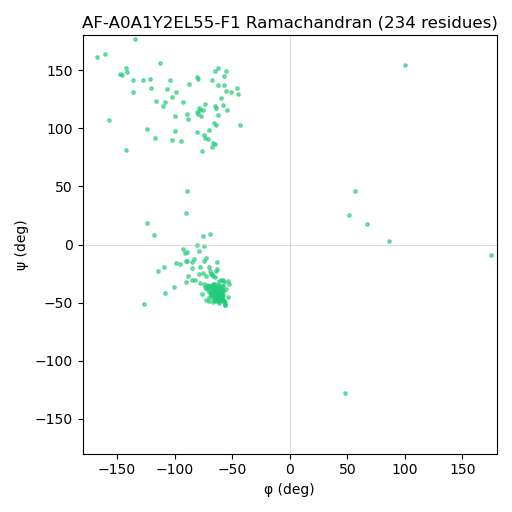 1.00 45.03 234 MET A C 1
ATOM 1906 O O . MET A 1 234 ? -2.142 -48.422 26.332 1.00 45.03 234 MET A O 1
ATOM 1910 N N . ASP A 1 235 ? -0.202 -48.265 27.465 1.00 44.12 235 ASP A N 1
ATOM 1911 C CA . ASP A 1 235 ? 0.060 -49.670 27.732 1.00 44.12 235 ASP A CA 1
ATOM 1912 C C . ASP A 1 235 ? 1.164 -49.815 28.786 1.00 44.12 235 ASP A C 1
ATOM 1914 O O . ASP A 1 235 ? 2.025 -48.947 28.931 1.00 44.12 235 ASP A O 1
ATOM 1918 N N . LYS A 1 236 ? 0.955 -50.879 29.560 1.00 45.38 236 LYS A N 1
ATOM 1919 C CA . LYS A 1 236 ? 1.438 -51.272 30.892 1.00 45.38 236 LYS A CA 1
ATOM 1920 C C . LYS A 1 236 ? 2.937 -51.189 31.161 1.00 45.38 236 LYS A C 1
ATOM 1922 O O . LYS A 1 236 ? 3.727 -51.565 30.271 1.00 45.38 236 LYS A O 1
#

Solvent-accessible surface area (backbone atoms only — not comparable to full-atom values): 13928 Å² total; per-residue (Å²): 133,86,82,75,70,78,82,83,82,79,86,75,91,75,89,53,90,54,54,37,73,68,17,37,52,38,43,54,38,41,79,79,36,79,56,33,57,57,68,70,68,67,56,85,84,54,58,68,66,58,48,54,52,46,43,51,7,29,33,44,25,14,55,74,71,69,36,64,69,58,29,54,52,35,50,54,52,49,66,74,57,63,41,80,85,36,42,63,62,50,51,58,57,63,68,40,88,64,36,57,79,71,46,53,71,59,32,52,55,52,49,51,51,52,52,49,33,66,23,44,46,45,57,48,55,39,25,62,74,64,74,43,68,40,85,82,37,72,87,33,71,45,32,49,51,50,40,55,59,55,42,72,47,58,65,71,57,43,44,55,43,72,32,34,72,72,33,80,63,98,41,73,67,56,49,51,51,51,51,47,50,30,45,53,52,31,53,70,77,40,65,43,72,78,75,18,51,67,48,74,45,77,36,83,91,78,56,96,54,36,60,47,45,71,45,73,43,74,41,68,72,73,93,81,73,86,79,72,85,70,87,84,86,85,84,134

Mean predicted aligned error: 11.62 Å

Sequence (236 aa):
MNLRYPVLDIVLPINDMNITAKGLSIALGHLYSSYAHHHLLNVENVNSAEHSALLRSVLASAHFLRLPDLCNIAANLIYNNINRNTVLDYCHFVNQPNFITRYDEFSKNIYDCVYNCLCKNVVKELTELNRQDIWQDREGQGYKRLIELFSELPFEWMKKVVESKDFIIPSEIDRYYFAKELISLRAQKQSPVVIGEENVVLAFGISKNSNITILRKSPKPATGSQERKVWKYMDK